Protein AF-A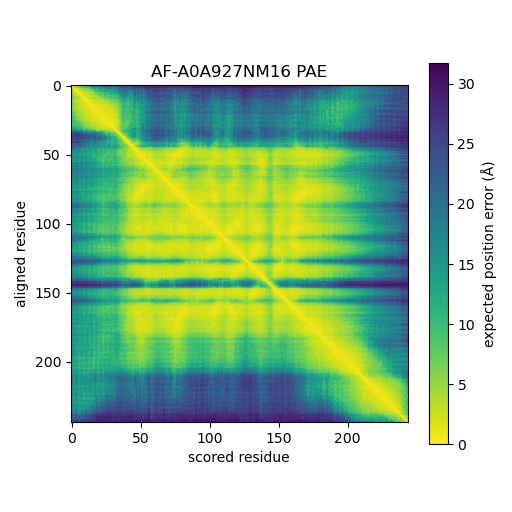0A927NM16-F1 (afdb_monomer)

Mean predicted aligned error: 11.43 Å

Nearest PDB structures (foldseek):
  1w4s-assembly1_A  TM=6.388E-01  e=3.262E-01  Gallus gallus
  7cce-assembly1_A  TM=5.954E-01  e=2.919E-01  Arabidopsis thaliana
  6hq9-assembly1_A  TM=7.547E-01  e=7.101E-01  Homo sapiens
  5z8n-assembly2_B  TM=6.053E-01  e=5.378E-01  Arabidopsis thaliana
  1cv8-assembly1_A-2  TM=4.082E-01  e=1.727E+00  Staphylococcus aureus

Secondary structure (DSSP, 8-state):
--HHHHHHHHHHHHHHHHHHHHHHHHHHHHHHHS---TT--EEETTEEEEE--SSTTS--TTS--TTSS-----TT-EEEEEEPPSSHHHHHHHHHT--TT-EEEEEEESSSEEEEEEEEEEEEE-TTSSEEEEEE-S-TTSSS--PPEEEETT-TT-SSEEEEEEEEEEHHHHHHHHHHHSHHHHHHHHHHHHHHHHHHHHHHHHHHHHHHHHHHHHHHHHHHHHHHHHHHHHHHHHHHHH--

Structure (mmCIF, N/CA/C/O backbone):
data_AF-A0A927NM16-F1
#
_entry.id   AF-A0A927NM16-F1
#
loop_
_atom_site.group_PDB
_atom_site.id
_atom_site.type_symbol
_atom_site.label_atom_id
_atom_site.label_alt_id
_atom_site.label_comp_id
_atom_site.label_asym_id
_atom_site.label_entity_id
_atom_site.label_seq_id
_atom_site.pdbx_PDB_ins_code
_atom_site.Cartn_x
_atom_site.Cartn_y
_atom_site.Cartn_z
_atom_site.occupancy
_atom_site.B_iso_or_equiv
_atom_site.auth_seq_id
_atom_site.auth_comp_id
_atom_site.auth_asym_id
_atom_site.auth_atom_id
_atom_site.pdbx_PDB_model_num
ATOM 1 N N . MET A 1 1 ? -34.011 -5.957 30.304 1.00 54.06 1 MET A N 1
ATOM 2 C CA . MET A 1 1 ? -33.007 -6.965 29.883 1.00 54.06 1 MET A CA 1
ATOM 3 C C . MET A 1 1 ? -32.968 -8.102 30.901 1.00 54.06 1 MET A C 1
ATOM 5 O O . MET A 1 1 ? -32.818 -7.823 32.086 1.00 54.06 1 MET A O 1
ATOM 9 N N . ASN A 1 2 ? -33.171 -9.349 30.466 1.00 71.50 2 ASN A N 1
ATOM 10 C CA . ASN A 1 2 ? -33.301 -10.533 31.331 1.00 71.50 2 ASN A CA 1
ATOM 11 C C . ASN A 1 2 ? -32.021 -10.757 32.184 1.00 71.50 2 ASN A C 1
ATOM 13 O O . ASN A 1 2 ? -30.920 -10.525 31.685 1.00 71.50 2 ASN A O 1
ATOM 17 N N . LYS A 1 3 ? -32.116 -11.197 33.454 1.00 69.06 3 LYS A N 1
ATOM 18 C CA . LYS A 1 3 ? -30.940 -11.372 34.353 1.00 69.06 3 LYS A CA 1
ATOM 19 C C . LYS A 1 3 ? -29.883 -12.308 33.752 1.00 69.06 3 LYS A C 1
ATOM 21 O O . LYS A 1 3 ? -28.688 -12.042 33.860 1.00 69.06 3 LYS A O 1
ATOM 26 N N . LYS A 1 4 ? -30.330 -13.365 33.064 1.00 69.00 4 LYS A N 1
ATOM 27 C CA . LYS A 1 4 ? -29.457 -14.295 32.327 1.00 69.00 4 LYS A CA 1
ATOM 28 C C . LYS A 1 4 ? -28.740 -13.608 31.156 1.00 69.00 4 LYS A C 1
ATOM 30 O O . LYS A 1 4 ? -27.554 -13.833 30.954 1.00 69.00 4 LYS A O 1
ATOM 35 N N . LEU A 1 5 ? -29.431 -12.703 30.460 1.00 71.94 5 LEU A N 1
ATOM 36 C CA . LEU A 1 5 ? -28.902 -11.946 29.323 1.00 71.94 5 LEU A CA 1
ATOM 37 C C . LEU A 1 5 ? -27.856 -10.903 29.762 1.00 71.94 5 LEU A C 1
ATOM 39 O O . LEU A 1 5 ? -26.829 -10.763 29.112 1.00 71.94 5 LEU A O 1
ATOM 43 N N . LYS A 1 6 ? -28.052 -10.242 30.915 1.00 70.81 6 LYS A N 1
ATOM 44 C CA . LYS A 1 6 ? -27.038 -9.359 31.533 1.00 70.81 6 LYS A CA 1
ATOM 45 C C . LYS A 1 6 ? -25.751 -10.101 31.909 1.00 70.81 6 LYS A C 1
ATOM 47 O O . LYS A 1 6 ? -24.664 -9.583 31.673 1.00 70.81 6 LYS A O 1
ATOM 52 N N . LYS A 1 7 ? -25.872 -11.304 32.481 1.00 72.44 7 LYS A N 1
ATOM 53 C CA . LYS A 1 7 ? -24.719 -12.119 32.894 1.00 72.44 7 LYS A CA 1
ATOM 54 C C . LYS A 1 7 ? -23.953 -12.673 31.688 1.00 72.44 7 LYS A C 1
ATOM 56 O O . LYS A 1 7 ? -22.731 -12.615 31.673 1.00 72.44 7 LYS A O 1
ATOM 61 N N . ALA A 1 8 ? -24.665 -13.142 30.661 1.00 73.56 8 ALA A N 1
ATOM 62 C CA . ALA A 1 8 ? -24.052 -13.564 29.402 1.00 73.56 8 ALA A CA 1
ATOM 63 C C . ALA A 1 8 ? -23.308 -12.402 28.721 1.00 73.56 8 ALA A C 1
ATOM 65 O O . ALA A 1 8 ? -22.154 -12.556 28.337 1.00 73.56 8 ALA A O 1
ATOM 66 N N . TYR A 1 9 ? -23.923 -11.217 28.664 1.00 77.69 9 TYR A N 1
ATOM 67 C CA . TYR A 1 9 ? -23.314 -10.017 28.088 1.00 77.69 9 TYR A CA 1
ATOM 68 C C . TYR A 1 9 ? -22.010 -9.602 28.786 1.00 77.69 9 TYR A C 1
ATOM 70 O O . TYR A 1 9 ? -21.033 -9.289 28.111 1.00 77.69 9 TYR A O 1
ATOM 78 N N . SER A 1 10 ? -21.949 -9.641 30.125 1.00 73.75 10 SER A N 1
ATOM 79 C CA . SER A 1 10 ? -20.717 -9.259 30.835 1.00 73.75 10 SER A CA 1
ATOM 80 C C . SER A 1 10 ? -19.580 -10.261 30.627 1.00 73.75 10 SER A C 1
ATOM 82 O O . SER A 1 10 ? -18.422 -9.859 30.575 1.00 73.75 10 SER A O 1
ATOM 84 N N . ILE A 1 11 ? -19.895 -11.555 30.504 1.00 82.62 11 ILE A N 1
ATOM 85 C CA . ILE A 1 11 ? -18.904 -12.595 30.196 1.00 82.62 11 ILE A CA 1
ATOM 86 C C . ILE A 1 11 ? -18.364 -12.383 28.782 1.00 82.62 11 ILE A C 1
ATOM 88 O O . ILE A 1 11 ? -17.151 -12.352 28.599 1.00 82.62 11 ILE A O 1
ATOM 92 N N . VAL A 1 12 ? -19.252 -12.172 27.806 1.00 81.56 12 VAL A N 1
ATOM 93 C CA . VAL A 1 12 ? -18.869 -11.921 26.410 1.00 81.56 12 VAL A CA 1
ATOM 94 C C . VAL A 1 12 ? -17.968 -10.693 26.305 1.00 81.56 12 VAL A C 1
ATOM 96 O O . VAL A 1 12 ? -16.916 -10.784 25.683 1.00 81.56 12 VAL A O 1
ATOM 99 N N . ILE A 1 13 ? -18.316 -9.581 26.963 1.00 80.62 13 ILE A N 1
ATOM 100 C CA . ILE A 1 13 ? -17.481 -8.370 26.978 1.00 80.62 13 ILE A CA 1
ATOM 101 C C . ILE A 1 13 ? -16.112 -8.614 27.603 1.00 80.62 13 ILE A C 1
ATOM 103 O O . ILE A 1 13 ? -15.119 -8.155 27.048 1.00 80.62 13 ILE A O 1
ATOM 107 N N . ASN A 1 14 ? -16.036 -9.323 28.731 1.00 80.75 14 ASN A N 1
ATOM 108 C CA . ASN A 1 14 ? -14.750 -9.588 29.371 1.00 80.75 14 ASN A CA 1
ATOM 109 C C . ASN A 1 14 ? -13.860 -10.469 28.489 1.00 80.75 14 ASN A C 1
ATOM 111 O O . ASN A 1 14 ? -12.683 -10.168 28.339 1.00 80.75 14 ASN A O 1
ATOM 115 N N . VAL A 1 15 ? -14.421 -11.505 27.857 1.00 86.38 15 VAL A N 1
ATOM 116 C CA . VAL A 1 15 ? -13.681 -12.352 26.909 1.00 86.38 15 VAL A CA 1
ATOM 117 C C . VAL A 1 15 ? -13.190 -11.530 25.714 1.00 86.38 15 VAL A C 1
ATOM 119 O O . VAL A 1 15 ? -12.025 -11.639 25.343 1.00 86.38 15 VAL A O 1
ATOM 122 N N . LEU A 1 16 ? -14.039 -10.663 25.154 1.00 79.44 16 LEU A N 1
ATOM 123 C CA . LEU A 1 16 ? -13.671 -9.748 24.068 1.00 79.44 16 LEU A CA 1
ATOM 124 C C . LEU A 1 16 ? -12.557 -8.778 24.480 1.00 79.44 16 LEU A C 1
ATOM 126 O O . LEU A 1 16 ? -11.617 -8.574 23.719 1.00 79.44 16 LEU A O 1
ATOM 130 N N . ALA A 1 17 ? -12.633 -8.215 25.687 1.00 79.19 17 ALA A N 1
ATOM 131 C CA . ALA A 1 17 ? -11.623 -7.306 26.217 1.00 79.19 17 ALA A CA 1
ATOM 132 C C . ALA A 1 17 ? -10.280 -8.014 26.458 1.00 79.19 17 ALA A C 1
ATOM 134 O O . ALA A 1 17 ? -9.233 -7.478 26.099 1.00 79.19 17 ALA A O 1
ATOM 135 N N . THR A 1 18 ? -10.295 -9.234 27.009 1.00 80.62 18 THR A N 1
ATOM 136 C CA . THR A 1 18 ? -9.085 -10.053 27.177 1.00 80.62 18 THR A CA 1
ATOM 137 C C . THR A 1 18 ? -8.476 -10.418 25.827 1.00 80.62 18 THR A C 1
ATOM 139 O O . THR A 1 18 ? -7.271 -10.268 25.647 1.00 80.62 18 THR A O 1
ATOM 142 N N . LEU A 1 19 ? -9.293 -10.839 24.858 1.00 84.50 19 LEU A N 1
ATOM 143 C CA . LEU A 1 19 ? -8.829 -11.156 23.508 1.00 84.50 19 LEU A CA 1
ATOM 144 C C . LEU A 1 19 ? -8.218 -9.927 22.823 1.00 84.50 19 LEU A C 1
ATOM 146 O O . LEU A 1 19 ? -7.148 -10.032 22.232 1.00 84.50 19 LEU A O 1
ATOM 150 N N . PHE A 1 20 ? -8.846 -8.756 22.955 1.00 82.69 20 PHE A N 1
ATOM 151 C CA . PHE A 1 20 ? -8.304 -7.492 22.457 1.00 82.69 20 PHE A CA 1
ATOM 152 C C . PHE A 1 20 ? -6.938 -7.182 23.079 1.00 82.69 20 PHE A C 1
ATOM 154 O O . PHE A 1 20 ? -6.000 -6.866 22.355 1.00 82.69 20 PHE A O 1
ATOM 161 N N . PHE A 1 21 ? -6.783 -7.350 24.395 1.00 80.62 21 PHE A N 1
ATOM 162 C CA . PHE A 1 21 ? -5.496 -7.158 25.070 1.00 80.62 21 PHE A CA 1
ATOM 163 C C . PHE A 1 21 ? -4.416 -8.122 24.568 1.00 80.62 21 PHE A C 1
ATOM 165 O O . PHE A 1 21 ? -3.289 -7.697 24.318 1.00 80.62 21 PHE A O 1
ATOM 172 N N . VAL A 1 22 ? -4.755 -9.400 24.377 1.00 85.25 22 VAL A N 1
ATOM 173 C CA . VAL A 1 22 ? -3.833 -10.400 23.814 1.00 85.25 22 VAL A CA 1
ATOM 174 C C . VAL A 1 22 ? -3.426 -10.023 22.389 1.00 85.25 22 VAL A C 1
ATOM 176 O O . VAL A 1 22 ? -2.242 -10.083 22.067 1.00 85.25 22 VAL A O 1
ATOM 179 N N . ILE A 1 23 ? -4.368 -9.570 21.556 1.00 81.25 23 ILE A N 1
ATOM 180 C CA . ILE A 1 23 ? -4.090 -9.091 20.194 1.00 81.25 23 ILE A CA 1
ATOM 181 C C . ILE A 1 23 ? -3.196 -7.848 20.223 1.00 81.25 23 ILE A C 1
ATOM 183 O O . ILE A 1 23 ? -2.256 -7.772 19.439 1.00 81.25 23 ILE A O 1
ATOM 187 N N . CYS A 1 24 ? -3.427 -6.901 21.135 1.00 77.06 24 CYS A N 1
ATOM 188 C CA . CYS A 1 24 ? -2.583 -5.716 21.292 1.00 77.06 24 CYS A CA 1
ATOM 189 C C . CYS A 1 24 ? -1.154 -6.078 21.711 1.00 77.06 24 CYS A C 1
ATOM 191 O O . CYS A 1 24 ? -0.203 -5.547 21.143 1.00 77.06 24 CYS A O 1
ATOM 193 N N . ILE A 1 25 ? -0.988 -7.001 22.665 1.00 79.38 25 ILE A N 1
ATOM 194 C CA . ILE A 1 25 ? 0.334 -7.493 23.080 1.00 79.38 25 ILE A CA 1
ATOM 195 C C . ILE A 1 25 ? 1.014 -8.216 21.918 1.00 79.38 25 ILE A C 1
ATOM 197 O O . ILE A 1 25 ? 2.178 -7.954 21.635 1.00 79.38 25 ILE A O 1
ATOM 201 N N . PHE A 1 26 ? 0.291 -9.082 21.209 1.00 78.62 26 PHE A N 1
ATOM 202 C CA . PHE A 1 26 ? 0.814 -9.772 20.034 1.00 78.62 26 PHE A CA 1
ATOM 203 C C . PHE A 1 26 ? 1.239 -8.782 18.943 1.00 78.62 26 PHE A C 1
ATOM 205 O O . PHE A 1 26 ? 2.350 -8.878 18.434 1.00 78.62 26 PHE A O 1
ATOM 212 N N . ALA A 1 27 ? 0.410 -7.782 18.637 1.00 70.81 27 ALA A N 1
ATOM 213 C CA . ALA A 1 27 ? 0.730 -6.731 17.679 1.00 70.81 27 ALA A CA 1
ATOM 214 C C . ALA A 1 27 ? 1.958 -5.916 18.110 1.00 70.81 27 ALA A C 1
ATOM 216 O O . ALA A 1 27 ? 2.799 -5.596 17.271 1.00 70.81 27 ALA A O 1
ATOM 217 N N . LEU A 1 28 ? 2.105 -5.620 19.407 1.00 72.88 28 LEU A N 1
ATOM 218 C CA . LEU A 1 28 ? 3.282 -4.947 19.959 1.00 72.88 28 LEU A CA 1
ATOM 219 C C . LEU A 1 28 ? 4.544 -5.801 19.781 1.00 72.88 28 LEU A C 1
ATOM 221 O O . LEU A 1 28 ? 5.550 -5.300 19.286 1.00 72.88 28 LEU A O 1
ATOM 225 N N . VAL A 1 29 ? 4.479 -7.090 20.133 1.00 74.25 29 VAL A N 1
ATOM 226 C CA . VAL A 1 29 ? 5.591 -8.038 19.964 1.00 74.25 29 VAL A CA 1
ATOM 227 C C . VAL A 1 29 ? 5.977 -8.123 18.494 1.00 74.25 29 VAL A C 1
ATOM 229 O O . VAL A 1 29 ? 7.134 -7.880 18.176 1.00 74.25 29 VAL A O 1
ATOM 232 N N . VAL A 1 30 ? 5.014 -8.348 17.595 1.00 67.94 30 VAL A N 1
ATOM 233 C CA . VAL A 1 30 ? 5.249 -8.374 16.145 1.00 67.94 30 VAL A CA 1
ATOM 234 C C . VAL A 1 30 ? 5.871 -7.065 15.666 1.00 67.94 30 VAL A C 1
ATOM 236 O O . VAL A 1 30 ? 6.815 -7.097 14.887 1.00 67.94 30 VAL A O 1
ATOM 239 N N . THR A 1 31 ? 5.405 -5.913 16.149 1.00 63.72 31 THR A N 1
ATOM 240 C CA . THR A 1 31 ? 5.960 -4.601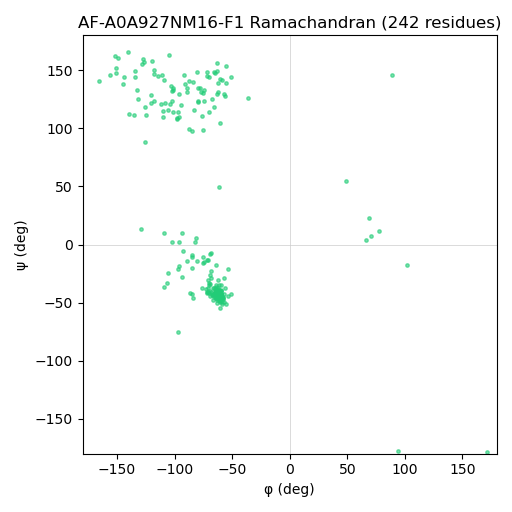 15.773 1.00 63.72 31 THR A CA 1
ATOM 241 C C . THR A 1 31 ? 7.412 -4.430 16.228 1.00 63.72 31 THR A C 1
ATOM 243 O O . THR A 1 31 ? 8.201 -3.827 15.505 1.00 63.72 31 THR A O 1
ATOM 246 N N . ILE A 1 32 ? 7.774 -4.953 17.404 1.00 65.31 32 ILE A N 1
ATOM 247 C CA . ILE A 1 32 ? 9.141 -4.899 17.947 1.00 65.31 32 ILE A CA 1
ATOM 248 C C . ILE A 1 32 ? 10.057 -5.910 17.243 1.00 65.31 32 ILE A C 1
ATOM 250 O O . ILE A 1 32 ? 11.223 -5.614 16.999 1.00 65.31 32 ILE A O 1
ATOM 254 N N . THR A 1 33 ? 9.547 -7.097 16.907 1.00 53.81 33 THR A N 1
ATOM 255 C CA . THR A 1 33 ? 10.331 -8.170 16.275 1.00 53.81 33 THR A CA 1
ATOM 256 C C . THR A 1 33 ? 10.422 -8.039 14.759 1.00 53.81 33 THR A C 1
ATOM 258 O O . THR A 1 33 ? 11.308 -8.635 14.147 1.00 53.81 33 THR A O 1
ATOM 261 N N . SER A 1 34 ? 9.517 -7.288 14.129 1.00 54.75 34 SER A N 1
ATOM 262 C CA . SER A 1 34 ? 9.558 -7.049 12.688 1.00 54.75 34 SER A CA 1
ATOM 263 C C . SER A 1 34 ? 10.736 -6.145 12.366 1.00 54.75 34 SER A C 1
ATOM 265 O O . SER A 1 34 ? 10.752 -4.966 12.727 1.00 54.75 34 SER A O 1
ATOM 267 N N . LYS A 1 35 ? 11.721 -6.689 11.647 1.00 50.22 35 LYS A N 1
ATOM 268 C CA . LYS A 1 35 ? 12.738 -5.879 10.981 1.00 50.22 35 LYS A CA 1
ATOM 269 C C . LYS A 1 35 ? 12.008 -4.977 9.988 1.00 50.22 35 LYS A C 1
ATOM 271 O O . LYS A 1 35 ? 11.516 -5.449 8.969 1.00 50.22 35 LYS A O 1
ATOM 276 N N . LYS A 1 36 ? 11.866 -3.696 10.325 1.00 48.97 36 LYS A N 1
ATOM 277 C CA . LYS A 1 36 ? 11.369 -2.695 9.382 1.00 48.97 36 LYS A CA 1
ATOM 278 C C . LYS A 1 36 ? 12.412 -2.577 8.275 1.00 48.97 36 LYS A C 1
ATOM 280 O O . LYS A 1 36 ? 13.549 -2.208 8.563 1.00 48.97 36 LYS A O 1
ATOM 285 N N . ASP A 1 37 ? 12.035 -2.880 7.036 1.00 54.81 37 ASP A N 1
ATOM 286 C CA . ASP A 1 37 ? 12.809 -2.414 5.885 1.00 54.81 37 ASP A CA 1
ATOM 287 C C . ASP A 1 37 ? 12.933 -0.886 5.965 1.00 54.81 37 ASP A C 1
ATOM 289 O O . ASP A 1 37 ? 12.065 -0.220 6.539 1.00 54.81 37 ASP A O 1
ATOM 293 N N . ALA A 1 38 ? 13.993 -0.320 5.384 1.00 53.03 38 ALA A N 1
ATOM 294 C CA . ALA A 1 38 ? 14.302 1.113 5.470 1.00 53.03 38 ALA A CA 1
ATOM 295 C C . ALA A 1 38 ? 13.134 2.040 5.049 1.00 53.03 38 ALA A C 1
ATOM 297 O O . ALA A 1 38 ? 13.081 3.185 5.491 1.00 53.03 38 ALA A O 1
ATOM 298 N N . ASP A 1 39 ? 12.169 1.532 4.270 1.00 57.97 39 ASP A N 1
ATOM 299 C CA . ASP A 1 39 ? 10.985 2.275 3.813 1.00 57.97 39 ASP A CA 1
ATOM 300 C C . ASP A 1 39 ? 9.684 1.958 4.577 1.00 57.97 39 ASP A C 1
ATOM 302 O O . ASP A 1 39 ? 8.621 2.454 4.206 1.00 57.97 39 ASP A O 1
ATOM 306 N N . GLY A 1 40 ? 9.713 1.096 5.600 1.00 59.88 40 GLY A N 1
ATOM 307 C CA . GLY A 1 40 ? 8.532 0.776 6.416 1.00 59.88 40 GLY A CA 1
ATOM 308 C C . GLY A 1 40 ? 7.433 -0.026 5.703 1.00 59.88 40 GLY A C 1
ATOM 309 O O . GLY A 1 40 ? 6.275 0.026 6.115 1.00 59.88 40 GLY A O 1
ATOM 310 N N . ALA A 1 41 ? 7.769 -0.755 4.639 1.00 63.81 41 ALA A N 1
ATOM 311 C CA . ALA A 1 41 ? 6.816 -1.564 3.888 1.00 63.81 41 ALA A CA 1
ATOM 312 C C . ALA A 1 41 ? 6.532 -2.919 4.566 1.00 63.81 41 ALA A C 1
ATOM 314 O O . ALA A 1 41 ? 7.395 -3.495 5.227 1.00 63.81 41 ALA A O 1
ATOM 315 N N . MET A 1 42 ? 5.307 -3.428 4.402 1.00 62.06 42 MET A N 1
ATOM 316 C CA . MET A 1 42 ? 4.876 -4.704 4.980 1.00 62.06 42 MET A CA 1
ATOM 317 C C . MET A 1 42 ? 5.014 -5.815 3.935 1.00 62.06 42 MET A C 1
ATOM 319 O O . MET A 1 42 ? 4.303 -5.794 2.930 1.00 62.06 42 MET A O 1
ATOM 323 N N . ASN A 1 43 ? 5.920 -6.765 4.179 1.00 69.94 43 ASN A N 1
ATOM 324 C CA . ASN A 1 43 ? 6.168 -7.907 3.296 1.00 69.94 43 ASN A CA 1
ATOM 325 C C . ASN A 1 43 ? 5.348 -9.103 3.778 1.00 69.94 43 ASN A C 1
ATOM 327 O O . ASN A 1 43 ? 5.508 -9.555 4.912 1.00 69.94 43 ASN A O 1
ATOM 331 N N . VAL A 1 44 ? 4.458 -9.611 2.930 1.00 71.38 44 VAL A N 1
ATOM 332 C CA . VAL A 1 44 ? 3.566 -10.730 3.247 1.00 71.38 44 VAL A CA 1
ATOM 333 C C . VAL A 1 44 ? 3.493 -11.635 2.021 1.00 71.38 44 VAL A C 1
ATOM 335 O O . VAL A 1 44 ? 2.964 -11.234 0.992 1.00 71.38 44 VAL A O 1
ATOM 338 N N . PHE A 1 45 ? 4.034 -12.854 2.121 1.00 73.19 45 PHE A N 1
ATOM 339 C CA . PHE A 1 45 ? 3.928 -13.905 1.092 1.00 73.19 45 PHE A CA 1
ATOM 340 C C . PHE A 1 45 ? 4.268 -13.442 -0.342 1.00 73.19 45 PHE A C 1
ATOM 342 O O . PHE A 1 45 ? 3.454 -13.570 -1.255 1.00 73.19 45 PHE A O 1
ATOM 349 N N . GLY A 1 46 ? 5.456 -12.860 -0.545 1.00 82.50 46 GLY A N 1
ATOM 350 C CA . GLY A 1 46 ? 5.895 -12.382 -1.867 1.00 82.50 46 GLY A CA 1
ATOM 351 C C . GLY A 1 46 ? 5.151 -11.141 -2.371 1.00 82.50 46 GLY A C 1
ATOM 352 O O . GLY A 1 46 ? 5.344 -10.731 -3.508 1.00 82.50 46 GLY A O 1
ATOM 353 N N . HIS A 1 47 ? 4.313 -10.531 -1.532 1.00 88.56 47 HIS A N 1
ATOM 354 C CA . HIS A 1 47 ? 3.624 -9.287 -1.831 1.00 88.56 47 HIS A CA 1
ATOM 355 C C . HIS A 1 47 ? 4.034 -8.200 -0.846 1.00 88.56 47 HIS A C 1
ATOM 357 O O . HIS A 1 47 ? 4.347 -8.461 0.319 1.00 88.56 47 HIS A O 1
ATOM 363 N N . GLN A 1 48 ? 3.997 -6.960 -1.314 1.00 89.75 48 GLN A N 1
ATOM 364 C CA . GLN A 1 48 ? 4.344 -5.789 -0.534 1.00 89.75 48 GLN A CA 1
ATOM 365 C C . GLN A 1 48 ? 3.278 -4.711 -0.694 1.00 89.75 48 GLN A C 1
ATOM 367 O O . GLN A 1 48 ? 2.841 -4.396 -1.801 1.00 89.75 48 GLN A O 1
ATOM 372 N N . LEU A 1 49 ? 2.853 -4.139 0.431 1.00 90.19 49 LEU A N 1
ATOM 373 C CA . LEU A 1 49 ? 1.909 -3.024 0.448 1.00 90.19 49 LEU A CA 1
ATOM 374 C C . LEU A 1 49 ? 2.660 -1.726 0.709 1.00 90.19 49 LEU A C 1
ATOM 376 O O . LEU A 1 49 ? 3.459 -1.642 1.645 1.00 90.19 49 LEU A O 1
ATOM 380 N N . ARG A 1 50 ? 2.378 -0.702 -0.098 1.00 90.56 50 ARG A N 1
ATOM 381 C CA . ARG A 1 50 ? 2.940 0.642 0.084 1.00 90.56 50 ARG A CA 1
ATOM 382 C C . ARG A 1 50 ? 1.882 1.722 -0.054 1.00 90.56 50 ARG A C 1
ATOM 384 O O . ARG A 1 50 ? 0.926 1.572 -0.811 1.00 90.56 50 ARG A O 1
ATOM 391 N N . ILE A 1 51 ? 2.085 2.819 0.671 1.00 91.94 51 ILE A N 1
ATOM 392 C CA . ILE A 1 51 ? 1.315 4.053 0.513 1.00 91.94 51 ILE A CA 1
ATOM 393 C C . ILE A 1 51 ? 2.094 4.996 -0.397 1.00 91.94 51 ILE A C 1
ATOM 395 O O . ILE A 1 51 ? 3.277 5.246 -0.176 1.00 91.94 51 ILE A O 1
ATOM 399 N N . VAL A 1 52 ? 1.420 5.521 -1.412 1.00 93.06 52 VAL A N 1
ATOM 400 C CA . VAL A 1 52 ? 1.999 6.461 -2.373 1.00 93.06 52 VAL A CA 1
ATOM 401 C C . VAL A 1 52 ? 2.107 7.850 -1.754 1.00 93.06 52 VAL A C 1
ATOM 403 O O . VAL A 1 52 ? 1.149 8.352 -1.166 1.00 93.06 52 VAL A O 1
ATOM 406 N N . VAL A 1 53 ? 3.278 8.472 -1.885 1.00 90.81 53 VAL A N 1
ATOM 407 C CA . VAL A 1 53 ? 3.591 9.769 -1.259 1.00 90.81 53 VAL A CA 1
ATOM 408 C C . VAL A 1 53 ? 3.610 10.914 -2.275 1.00 90.81 53 VAL A C 1
ATOM 410 O O . VAL A 1 53 ? 3.222 12.025 -1.923 1.00 90.81 53 VAL A O 1
ATOM 413 N N . SER A 1 54 ? 4.018 10.650 -3.518 1.00 91.75 54 SER A N 1
ATOM 414 C CA . SER A 1 54 ? 4.087 11.629 -4.611 1.00 91.75 54 SER A CA 1
ATOM 415 C C . SER A 1 54 ? 2.955 11.456 -5.625 1.00 91.75 54 SER A C 1
ATOM 417 O O . SER A 1 54 ? 2.298 10.419 -5.685 1.00 91.75 54 SER A O 1
ATOM 419 N N . ASP A 1 55 ? 2.732 12.489 -6.429 1.00 92.62 55 ASP A N 1
ATOM 420 C CA . ASP A 1 55 ? 1.703 12.578 -7.469 1.00 92.62 55 ASP A CA 1
ATOM 421 C C . ASP A 1 55 ? 2.208 12.149 -8.860 1.00 92.62 55 ASP A C 1
ATOM 423 O O . ASP A 1 55 ? 1.500 12.326 -9.849 1.00 92.62 55 ASP A O 1
ATOM 427 N N . SER A 1 56 ? 3.409 11.564 -8.970 1.00 92.38 56 SER A N 1
ATOM 428 C CA . SER A 1 56 ? 4.044 11.240 -10.262 1.00 92.38 56 SER A CA 1
ATOM 429 C C . SER A 1 56 ? 3.291 10.195 -11.095 1.00 92.38 56 SER A C 1
ATOM 431 O O . SER A 1 56 ? 3.507 10.099 -12.298 1.00 92.38 56 SER A O 1
ATOM 433 N N . MET A 1 57 ? 2.391 9.426 -10.478 1.00 94.00 57 MET A N 1
ATOM 434 C CA . MET A 1 57 ? 1.524 8.438 -11.138 1.00 94.00 57 MET A CA 1
ATOM 435 C C . MET A 1 57 ? 0.052 8.866 -11.186 1.00 94.00 57 MET A C 1
ATOM 437 O O . MET A 1 57 ? -0.830 8.058 -11.493 1.00 94.00 57 MET A O 1
ATOM 441 N N . GLU A 1 58 ? -0.250 10.114 -10.837 1.00 92.69 58 GLU A N 1
ATOM 442 C CA . GLU A 1 58 ? -1.592 10.659 -10.994 1.00 92.69 58 GLU A CA 1
ATOM 443 C C . GLU A 1 58 ? -1.903 10.898 -12.477 1.00 92.69 58 GLU A C 1
ATOM 445 O O . GLU A 1 58 ? -1.024 11.223 -13.274 1.00 92.69 58 GLU A O 1
ATOM 450 N N . LYS A 1 59 ? -3.160 10.696 -12.877 1.00 89.31 59 LYS A N 1
ATOM 451 C CA . LYS A 1 59 ? -3.563 10.943 -14.259 1.00 89.31 59 LYS A CA 1
ATOM 452 C C . LYS A 1 59 ? -3.377 12.426 -14.585 1.00 89.31 59 LYS A C 1
ATOM 454 O O . LYS A 1 59 ? -3.893 13.282 -13.872 1.00 89.31 59 LYS A O 1
ATOM 459 N N . CYS A 1 60 ? -2.725 12.707 -15.707 1.00 88.69 60 CYS A N 1
ATOM 460 C CA . CYS A 1 60 ? -2.653 14.039 -16.299 1.00 88.69 60 CYS A CA 1
ATOM 461 C C . CYS A 1 60 ? -3.087 13.981 -17.770 1.00 88.69 60 CYS A C 1
ATOM 463 O O . CYS A 1 60 ? -3.046 12.917 -18.387 1.00 88.69 60 CYS A O 1
ATOM 465 N N . ASP A 1 61 ? -3.479 15.117 -18.345 1.00 87.69 61 ASP A N 1
ATOM 466 C CA . ASP A 1 61 ? -3.971 15.177 -19.731 1.00 87.69 61 ASP A CA 1
ATOM 467 C C . ASP A 1 61 ? -2.869 14.952 -20.782 1.00 87.69 61 ASP A C 1
ATOM 469 O O . ASP A 1 61 ? -3.157 14.717 -21.951 1.00 87.69 61 ASP A O 1
ATOM 473 N N . GLN A 1 62 ? -1.599 15.013 -20.373 1.00 83.88 62 GLN A N 1
ATOM 474 C CA . GLN A 1 62 ? -0.439 14.854 -21.255 1.00 83.88 62 GLN A CA 1
ATOM 475 C C . GLN A 1 62 ? -0.041 13.388 -21.477 1.00 83.88 62 GLN A C 1
ATOM 477 O O . GLN A 1 62 ? 0.814 13.117 -22.319 1.00 83.88 62 GLN A O 1
ATOM 482 N N . THR A 1 63 ? -0.637 12.452 -20.735 1.00 85.88 63 THR A N 1
ATOM 483 C CA . THR A 1 63 ? -0.317 11.023 -20.816 1.00 85.88 63 THR A CA 1
ATOM 484 C C . THR A 1 63 ? -1.589 10.234 -21.069 1.00 85.88 63 THR A C 1
ATOM 486 O O . THR A 1 63 ? -2.496 10.218 -20.234 1.00 85.88 63 THR A O 1
ATOM 489 N N . ASP A 1 64 ? -1.645 9.541 -22.205 1.00 89.25 64 ASP A N 1
ATOM 490 C CA . ASP A 1 64 ? -2.742 8.621 -22.472 1.00 89.25 64 ASP A CA 1
ATOM 491 C C . ASP A 1 64 ? -2.519 7.296 -21.739 1.00 89.25 64 ASP A C 1
ATOM 493 O O . ASP A 1 64 ? -1.503 6.618 -21.886 1.00 89.25 64 ASP A O 1
ATOM 497 N N . VAL A 1 65 ? -3.498 6.953 -20.912 1.00 90.69 65 VAL A N 1
ATOM 498 C CA . VAL A 1 65 ? -3.531 5.755 -20.068 1.00 90.69 65 VAL A CA 1
ATOM 499 C C . VAL A 1 65 ? -4.843 4.993 -20.243 1.00 90.69 65 VAL A C 1
ATOM 501 O O . VAL A 1 65 ? -5.199 4.152 -19.415 1.00 90.69 65 VAL A O 1
ATOM 504 N N . SER A 1 66 ? -5.611 5.323 -21.283 1.00 90.44 66 SER A N 1
ATOM 505 C CA . SER A 1 66 ? -6.963 4.809 -21.501 1.00 90.44 66 SER A CA 1
ATOM 506 C C . SER A 1 66 ? -6.986 3.292 -21.671 1.00 90.44 66 SER A C 1
ATOM 508 O O . SER A 1 66 ? -7.902 2.646 -21.144 1.00 90.44 66 SER A O 1
ATOM 510 N N . ASP A 1 67 ? -5.938 2.756 -22.295 1.00 91.44 67 ASP A N 1
ATOM 511 C CA . ASP A 1 67 ? -5.768 1.339 -22.624 1.00 91.44 67 ASP A CA 1
ATOM 512 C C . ASP A 1 67 ? -5.174 0.512 -21.475 1.00 91.44 67 ASP A C 1
ATOM 514 O O . ASP A 1 67 ? -5.221 -0.716 -21.495 1.00 91.44 67 ASP A O 1
ATOM 518 N N . TYR A 1 68 ? -4.672 1.160 -20.419 1.00 91.62 68 TYR A N 1
ATOM 519 C CA . TYR A 1 68 ? -4.055 0.458 -19.297 1.00 91.62 68 TYR A CA 1
ATOM 520 C C . TYR A 1 68 ? -5.054 0.140 -18.180 1.00 91.62 68 TYR A C 1
ATOM 522 O O . TYR A 1 68 ? -5.950 0.919 -17.838 1.00 91.62 68 TYR A O 1
ATOM 530 N N . LYS A 1 69 ? -4.838 -1.003 -17.519 1.00 90.81 69 LYS A N 1
ATOM 531 C CA . LYS A 1 69 ? -5.617 -1.427 -16.342 1.00 90.81 69 LYS A CA 1
ATOM 532 C C . LYS A 1 69 ? -5.492 -0.431 -15.185 1.00 90.81 69 LYS A C 1
ATOM 534 O O . LYS A 1 69 ? -6.473 -0.111 -14.512 1.00 90.81 69 LYS A O 1
ATOM 539 N N . ILE A 1 70 ? -4.277 0.056 -14.939 1.00 94.06 70 ILE A N 1
ATOM 540 C CA . ILE A 1 70 ? -3.995 1.079 -13.932 1.00 94.06 70 ILE A CA 1
ATOM 541 C C . ILE A 1 70 ? -3.930 2.420 -14.653 1.00 94.06 70 ILE A C 1
ATOM 543 O O . ILE A 1 70 ? -2.970 2.674 -15.364 1.00 94.06 70 ILE A O 1
ATOM 547 N N . LYS A 1 71 ? -4.942 3.270 -14.460 1.00 94.06 71 LYS A N 1
ATOM 548 C CA . LYS A 1 71 ? -5.059 4.574 -15.146 1.00 94.06 71 LYS A CA 1
ATOM 549 C C . LYS A 1 71 ? -4.553 5.759 -14.331 1.00 94.06 71 LYS A C 1
ATOM 551 O O . LYS A 1 71 ? -4.341 6.836 -14.854 1.00 94.06 71 LYS A O 1
ATOM 556 N N . SER A 1 72 ? -4.489 5.597 -13.018 1.00 94.44 72 SER A N 1
ATOM 557 C CA . SER A 1 72 ? -4.076 6.650 -12.098 1.00 94.44 72 SER A CA 1
ATOM 558 C C . SER A 1 72 ? -3.784 6.027 -10.751 1.00 94.44 72 SER A C 1
ATOM 560 O O . SER A 1 72 ? -4.546 5.173 -10.275 1.00 94.44 72 SER A O 1
ATOM 562 N N . ILE A 1 73 ? -2.740 6.520 -10.102 1.00 95.62 73 ILE A N 1
ATOM 563 C CA . ILE A 1 73 ? -2.424 6.220 -8.714 1.00 95.62 73 ILE A CA 1
ATOM 564 C C . ILE A 1 73 ? -2.294 7.553 -7.964 1.00 95.62 73 ILE A C 1
ATOM 566 O O . ILE A 1 73 ? -1.205 8.113 -7.896 1.00 95.62 73 ILE A O 1
ATOM 570 N N . PRO A 1 74 ? -3.406 8.086 -7.422 1.00 94.88 74 PRO A N 1
ATOM 571 C CA . PRO A 1 74 ? -3.379 9.325 -6.650 1.00 94.88 74 PRO A CA 1
ATOM 572 C C . PRO A 1 74 ? -2.534 9.203 -5.379 1.00 94.88 74 PRO A C 1
ATOM 574 O O . PRO A 1 74 ? -2.419 8.114 -4.799 1.00 94.88 74 PRO A O 1
ATOM 577 N N . VAL A 1 75 ? -2.043 10.339 -4.887 1.00 93.94 75 VAL A N 1
ATOM 578 C CA . VAL A 1 75 ? -1.350 10.456 -3.594 1.00 93.94 75 VAL A CA 1
ATOM 579 C C . VAL A 1 75 ? -2.173 9.810 -2.470 1.00 93.94 75 VAL A C 1
ATOM 581 O O . VAL A 1 75 ? -3.400 9.885 -2.454 1.00 93.94 75 VAL A O 1
ATOM 584 N N . LYS A 1 76 ? -1.494 9.176 -1.507 1.00 93.94 76 LYS A N 1
ATOM 585 C CA . LYS A 1 76 ? -2.063 8.390 -0.392 1.00 93.94 76 LYS A CA 1
ATOM 586 C C . LYS A 1 76 ? -2.795 7.115 -0.809 1.00 93.94 76 LYS A C 1
ATOM 588 O O . LYS A 1 76 ? -3.313 6.424 0.064 1.00 93.94 76 LYS A O 1
ATOM 593 N N . SER A 1 77 ? -2.822 6.748 -2.090 1.00 95.31 77 SER A N 1
ATOM 594 C CA . SER A 1 77 ? -3.337 5.436 -2.491 1.00 95.31 77 SER A CA 1
ATOM 595 C C . SER A 1 77 ? -2.454 4.313 -1.953 1.00 95.31 77 SER A C 1
ATOM 597 O O . SER A 1 77 ? -1.237 4.460 -1.843 1.00 95.31 77 SER A O 1
ATOM 599 N N . MET A 1 78 ? -3.069 3.170 -1.650 1.00 93.94 78 MET A N 1
ATOM 600 C CA . MET A 1 78 ? -2.342 1.939 -1.366 1.00 93.94 78 MET A CA 1
ATOM 601 C C . MET A 1 78 ? -2.114 1.174 -2.665 1.00 93.94 78 MET A C 1
ATOM 603 O O . MET A 1 78 ? -3.065 0.951 -3.418 1.00 93.94 78 MET A O 1
ATOM 607 N N . VAL A 1 79 ? -0.878 0.747 -2.901 1.00 95.12 79 VAL A N 1
ATOM 608 C CA . VAL A 1 79 ? -0.501 -0.131 -4.013 1.00 95.12 79 VAL A CA 1
ATOM 609 C C . VAL A 1 79 ? -0.139 -1.518 -3.495 1.00 95.12 79 VAL A C 1
ATOM 611 O O . VAL A 1 79 ? 0.463 -1.659 -2.428 1.00 95.12 79 VAL A O 1
ATOM 614 N N . PHE A 1 80 ? -0.536 -2.527 -4.264 1.00 94.94 80 PHE A N 1
ATOM 615 C CA . PHE A 1 80 ? -0.255 -3.936 -4.028 1.00 94.94 80 PHE A CA 1
ATOM 616 C C . PHE A 1 80 ? 0.814 -4.357 -5.024 1.00 94.94 80 PHE A C 1
ATOM 618 O O . PHE A 1 80 ? 0.589 -4.293 -6.233 1.00 94.94 80 PHE A O 1
ATOM 625 N N . ILE A 1 81 ? 1.977 -4.727 -4.506 1.00 95.56 81 ILE A N 1
ATOM 626 C CA . ILE A 1 81 ? 3.165 -5.017 -5.297 1.00 95.56 81 ILE A CA 1
ATOM 627 C C . ILE A 1 81 ? 3.434 -6.510 -5.185 1.00 95.56 81 ILE A C 1
ATOM 629 O O . ILE A 1 81 ? 3.625 -7.012 -4.082 1.00 95.56 81 ILE A O 1
ATOM 633 N N . GLU A 1 82 ? 3.442 -7.210 -6.308 1.00 95.25 82 GLU A N 1
ATOM 634 C CA . GLU A 1 82 ? 3.961 -8.569 -6.410 1.00 95.25 82 GLU A CA 1
ATOM 635 C C . GLU A 1 82 ? 5.477 -8.485 -6.584 1.00 95.25 82 GLU A C 1
ATOM 637 O O . GLU A 1 82 ? 5.959 -7.889 -7.550 1.00 95.25 82 GLU A O 1
ATOM 642 N N . LEU A 1 83 ? 6.220 -9.003 -5.606 1.00 94.25 83 LEU A 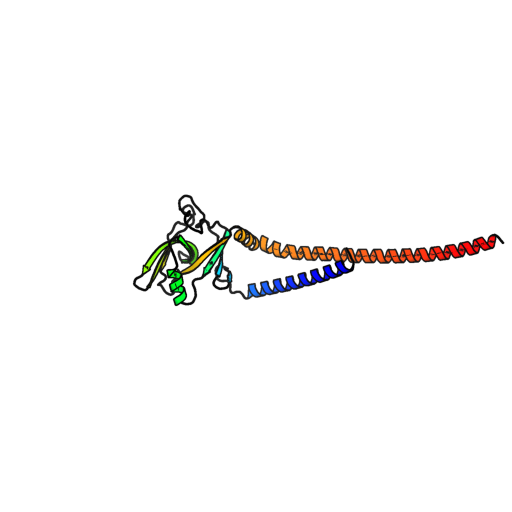N 1
ATOM 643 C CA . LEU A 1 83 ? 7.673 -8.902 -5.566 1.00 94.25 83 LEU A CA 1
ATOM 644 C C . LEU A 1 83 ? 8.320 -9.802 -6.614 1.00 94.25 83 LEU A C 1
ATOM 646 O O . LEU A 1 83 ? 7.822 -10.890 -6.903 1.00 94.25 83 LEU A O 1
ATOM 650 N N . VAL A 1 84 ? 9.47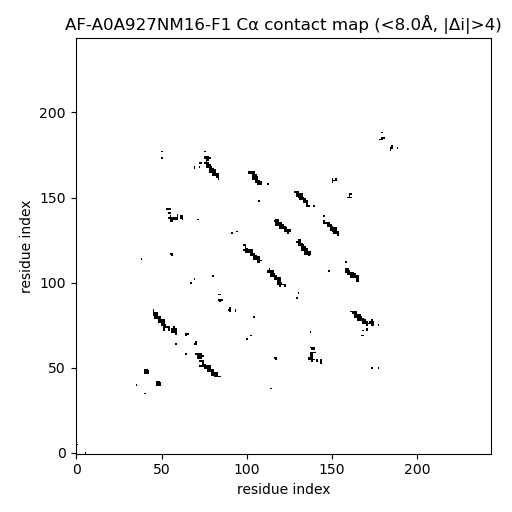5 -9.366 -7.122 1.00 93.94 84 VAL A N 1
ATOM 651 C CA . VAL A 1 84 ? 10.329 -10.222 -7.950 1.00 93.94 84 VAL A CA 1
ATOM 652 C C . VAL A 1 84 ? 10.668 -11.489 -7.146 1.00 93.94 84 VAL A C 1
ATOM 654 O O . VAL A 1 84 ? 11.124 -11.374 -6.003 1.00 93.94 84 VAL A O 1
ATOM 657 N N . PRO A 1 85 ? 10.442 -12.697 -7.693 1.00 92.25 85 PRO A N 1
ATOM 658 C CA . PRO A 1 85 ? 10.765 -13.938 -6.999 1.00 92.25 85 PRO A CA 1
ATOM 659 C C . PRO A 1 85 ? 12.253 -14.036 -6.638 1.00 92.25 85 PRO A C 1
ATOM 661 O O . PRO A 1 85 ? 13.111 -13.712 -7.449 1.00 92.25 85 PRO A O 1
ATOM 664 N N . GLU A 1 86 ? 12.575 -14.571 -5.458 1.00 88.00 86 GLU A N 1
ATOM 665 C CA . GLU A 1 86 ? 13.975 -14.762 -5.028 1.00 88.00 86 GLU A CA 1
ATOM 666 C C . GLU A 1 86 ? 14.717 -15.841 -5.839 1.00 88.00 86 GLU A C 1
ATOM 668 O O . GLU A 1 86 ? 15.942 -15.859 -5.897 1.00 88.00 86 GLU A O 1
ATOM 673 N N . ASN A 1 87 ? 13.982 -16.770 -6.455 1.00 90.25 87 ASN A N 1
ATOM 674 C CA . ASN A 1 87 ? 14.565 -17.819 -7.285 1.00 90.25 87 ASN A CA 1
ATOM 675 C C . ASN A 1 87 ? 14.899 -17.272 -8.678 1.00 90.25 87 ASN A C 1
ATOM 677 O O . ASN A 1 87 ? 13.993 -16.835 -9.384 1.00 90.25 87 ASN A O 1
ATOM 681 N N . GLU A 1 88 ? 16.160 -17.385 -9.096 1.00 87.44 88 GLU A N 1
ATOM 682 C CA . GLU A 1 88 ? 16.663 -16.828 -10.361 1.00 87.44 88 GLU A CA 1
ATOM 683 C C . GLU A 1 88 ? 15.852 -17.258 -11.594 1.00 87.44 88 GLU A C 1
ATOM 685 O O . GLU A 1 88 ? 15.481 -16.412 -12.402 1.00 87.44 88 GLU A O 1
ATOM 690 N N . ASN A 1 89 ? 15.489 -18.541 -11.715 1.00 89.25 89 ASN A N 1
ATOM 691 C CA . ASN A 1 89 ? 14.711 -19.031 -12.862 1.00 89.25 89 ASN A CA 1
ATOM 692 C C . ASN A 1 89 ? 13.305 -18.415 -12.896 1.00 89.25 89 ASN A C 1
ATOM 694 O O . ASN A 1 89 ? 12.805 -18.037 -13.954 1.00 89.25 89 ASN A O 1
ATOM 698 N N . LYS A 1 90 ? 12.666 -18.290 -11.725 1.00 91.88 90 LYS A N 1
ATOM 699 C CA . LYS A 1 90 ? 11.353 -17.638 -11.613 1.00 91.88 90 LYS A CA 1
ATOM 700 C C . LYS A 1 90 ? 11.451 -16.134 -11.840 1.00 91.88 90 LYS A C 1
ATOM 702 O O . LYS A 1 90 ? 10.532 -15.566 -12.412 1.00 91.88 90 LYS A O 1
ATOM 707 N N . ALA A 1 91 ? 12.541 -15.497 -11.416 1.00 91.12 91 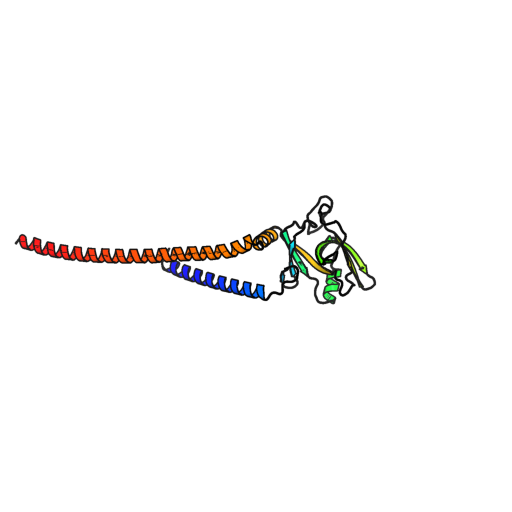ALA A N 1
ATOM 708 C CA . ALA A 1 91 ? 12.787 -14.084 -11.670 1.00 91.12 91 ALA A CA 1
ATOM 709 C C . ALA A 1 91 ? 12.950 -13.813 -13.171 1.00 91.12 91 ALA A C 1
ATOM 711 O O . ALA A 1 91 ? 12.352 -12.876 -13.684 1.00 91.12 91 ALA A O 1
ATOM 712 N N . GLN A 1 92 ? 13.696 -14.658 -13.891 1.00 90.00 92 GLN A N 1
ATOM 713 C CA . GLN A 1 92 ? 13.848 -14.543 -15.344 1.00 90.00 92 GLN A CA 1
ATOM 714 C C . GLN A 1 92 ? 12.506 -14.652 -16.075 1.00 90.00 92 GLN A C 1
ATOM 716 O O . GLN A 1 92 ? 12.211 -13.813 -16.920 1.00 90.00 92 GLN A O 1
ATOM 721 N N . GLN A 1 93 ? 11.679 -15.638 -15.711 1.00 91.94 93 GLN A N 1
ATOM 722 C CA . GLN A 1 93 ? 10.320 -15.769 -16.251 1.00 91.94 93 GLN A CA 1
ATOM 723 C C . GLN A 1 93 ? 9.460 -14.548 -15.911 1.00 91.94 93 GLN A C 1
ATOM 725 O O . GLN A 1 93 ? 8.816 -13.984 -16.784 1.00 91.94 93 GLN A O 1
ATOM 730 N N . TRP A 1 94 ? 9.525 -14.076 -14.667 1.00 95.00 94 TRP A N 1
ATOM 731 C CA . TRP A 1 94 ? 8.785 -12.899 -14.223 1.00 95.00 94 TRP A CA 1
ATOM 732 C C . TRP A 1 94 ? 9.146 -11.633 -15.016 1.00 95.00 94 TRP A C 1
ATOM 734 O O . TRP A 1 94 ? 8.258 -10.853 -15.344 1.00 95.00 94 TRP A O 1
ATOM 744 N N . TYR A 1 95 ? 10.429 -11.431 -15.348 1.00 94.81 95 TYR A N 1
ATOM 745 C CA . TYR A 1 95 ? 10.860 -10.321 -16.206 1.00 94.81 95 TYR A CA 1
ATOM 746 C C . TYR A 1 95 ? 10.420 -10.494 -17.664 1.00 94.81 95 TYR A C 1
ATOM 748 O O . TYR A 1 95 ? 10.135 -9.494 -18.315 1.00 94.81 95 TYR A O 1
ATOM 756 N N . ALA A 1 96 ? 10.355 -11.732 -18.165 1.00 93.38 96 ALA A N 1
ATOM 757 C CA . ALA A 1 96 ? 9.865 -12.030 -19.511 1.00 93.38 96 ALA A CA 1
ATOM 758 C C . ALA A 1 96 ? 8.356 -11.759 -19.665 1.00 93.38 96 ALA A C 1
ATOM 760 O O . ALA A 1 96 ? 7.911 -11.393 -20.747 1.00 93.38 96 ALA A O 1
ATOM 761 N N . ASP A 1 97 ? 7.590 -11.883 -18.578 1.00 95.38 97 ASP A N 1
ATOM 762 C CA . ASP A 1 97 ? 6.149 -11.597 -18.531 1.00 95.38 97 ASP A CA 1
ATOM 763 C C . ASP A 1 97 ? 5.827 -10.092 -18.370 1.00 95.38 97 ASP A C 1
ATOM 765 O O . ASP A 1 97 ? 4.671 -9.718 -18.136 1.00 95.38 97 ASP A O 1
ATOM 769 N N . LEU A 1 98 ? 6.834 -9.212 -18.405 1.00 96.56 98 LEU A N 1
ATOM 770 C CA . LEU A 1 98 ? 6.627 -7.765 -18.344 1.00 96.56 98 LEU A CA 1
ATOM 771 C C . LEU A 1 98 ? 6.319 -7.188 -19.720 1.00 96.56 98 LEU A C 1
ATOM 773 O O . LEU A 1 98 ? 6.974 -7.502 -20.710 1.00 96.56 98 LEU A O 1
ATOM 777 N N . GLU A 1 99 ? 5.388 -6.241 -19.748 1.00 96.06 99 GLU A N 1
ATOM 778 C CA . GLU A 1 99 ? 4.982 -5.561 -20.975 1.00 96.06 99 GLU A CA 1
ATOM 779 C C . GLU A 1 99 ? 5.040 -4.037 -20.821 1.00 96.06 99 GLU A C 1
ATOM 781 O O . GLU A 1 99 ? 4.934 -3.479 -19.722 1.00 96.06 99 GLU A O 1
ATOM 786 N N . VAL A 1 100 ? 5.189 -3.331 -21.945 1.00 96.25 100 VAL A N 1
ATOM 787 C CA . VAL A 1 100 ? 5.040 -1.870 -21.967 1.00 96.25 100 VAL A CA 1
ATOM 788 C C . VAL A 1 100 ? 3.649 -1.509 -21.448 1.00 96.25 100 VAL A C 1
ATOM 790 O O . VAL A 1 100 ? 2.642 -2.052 -21.894 1.00 96.25 100 VAL A O 1
ATOM 793 N N . GLY A 1 101 ? 3.595 -0.584 -20.491 1.00 95.56 101 GLY A N 1
ATOM 794 C CA . GLY A 1 101 ? 2.363 -0.238 -19.790 1.00 95.56 101 GLY A CA 1
ATOM 795 C C . GLY A 1 101 ? 2.231 -0.838 -18.393 1.00 95.56 101 GLY A C 1
ATOM 796 O O . GLY A 1 101 ? 1.451 -0.300 -17.599 1.00 95.56 101 GLY A O 1
ATOM 797 N N . ASP A 1 102 ? 3.007 -1.868 -18.042 1.00 97.56 102 ASP A N 1
ATOM 798 C CA . ASP A 1 102 ? 3.080 -2.350 -16.662 1.00 97.56 102 ASP A CA 1
ATOM 799 C C . ASP A 1 102 ? 3.649 -1.269 -15.734 1.00 97.56 102 ASP A C 1
ATOM 801 O O . ASP A 1 102 ? 4.455 -0.426 -16.129 1.00 97.56 102 ASP A O 1
ATOM 805 N N . VAL A 1 103 ? 3.219 -1.271 -14.472 1.00 97.62 103 VAL A N 1
ATOM 806 C CA . VAL A 1 103 ? 3.698 -0.326 -13.455 1.00 97.62 103 VAL A CA 1
ATOM 807 C C . VAL A 1 103 ? 4.585 -1.076 -12.478 1.00 97.62 103 VAL A C 1
ATOM 809 O O . VAL A 1 103 ? 4.131 -2.024 -11.838 1.00 97.62 103 VAL A O 1
ATOM 812 N N . LEU A 1 104 ? 5.833 -0.642 -12.330 1.00 97.69 104 LEU A N 1
ATOM 813 C CA . LEU A 1 104 ? 6.795 -1.266 -11.426 1.00 97.69 104 LEU A CA 1
ATOM 814 C C . LEU A 1 104 ? 7.109 -0.355 -10.251 1.00 97.69 104 LEU A C 1
ATOM 816 O O . LEU A 1 104 ? 7.202 0.862 -10.402 1.00 97.69 104 LEU A O 1
ATOM 820 N N . THR A 1 105 ? 7.352 -0.968 -9.096 1.00 96.44 105 THR A N 1
ATOM 821 C CA . THR A 1 105 ? 8.023 -0.330 -7.966 1.00 96.44 105 THR A CA 1
ATOM 822 C C . THR A 1 105 ? 9.476 -0.796 -7.932 1.00 96.44 105 THR A C 1
ATOM 824 O O . THR A 1 105 ? 9.754 -1.989 -8.041 1.00 96.44 105 THR A O 1
ATOM 827 N N . PHE A 1 106 ? 10.417 0.130 -7.780 1.00 95.50 106 PHE A N 1
ATOM 828 C CA . PHE A 1 106 ? 11.851 -0.140 -7.871 1.00 95.50 106 PHE A CA 1
ATOM 829 C C . PHE A 1 106 ? 12.663 0.787 -6.970 1.00 95.50 106 PHE A C 1
ATOM 831 O O . PHE A 1 106 ? 12.194 1.847 -6.551 1.00 95.50 106 PHE A O 1
ATOM 838 N N . LYS A 1 107 ? 13.893 0.375 -6.670 1.00 94.06 107 LYS A N 1
ATOM 839 C CA . LYS A 1 107 ? 14.902 1.214 -6.027 1.00 94.06 107 LYS A CA 1
ATOM 840 C C . LYS A 1 107 ? 15.694 1.961 -7.087 1.00 94.06 107 LYS A C 1
ATOM 842 O O . LYS A 1 107 ? 16.106 1.359 -8.075 1.00 94.06 107 LYS A O 1
ATOM 847 N N . TYR A 1 108 ? 15.913 3.254 -6.873 1.00 93.75 108 TYR A N 1
ATOM 848 C CA . TYR A 1 108 ? 16.705 4.086 -7.773 1.00 93.75 108 TYR A CA 1
ATOM 849 C C . TYR A 1 108 ? 17.501 5.135 -7.005 1.00 93.75 108 TYR A C 1
ATOM 851 O O . TYR A 1 108 ? 16.985 5.762 -6.083 1.00 93.75 108 TYR A O 1
ATOM 859 N N . THR A 1 109 ? 18.754 5.342 -7.388 1.00 91.62 109 THR A N 1
ATOM 860 C CA . THR A 1 109 ? 19.671 6.271 -6.726 1.00 91.62 109 THR A CA 1
ATOM 861 C C . THR A 1 109 ? 19.940 7.472 -7.622 1.00 91.62 109 THR A C 1
ATOM 863 O O . THR A 1 109 ? 20.564 7.329 -8.670 1.00 91.62 109 THR A O 1
ATOM 866 N N . TYR A 1 110 ? 19.504 8.657 -7.184 1.00 85.06 110 TYR A N 1
ATOM 867 C CA . TYR A 1 110 ? 19.957 9.936 -7.752 1.00 85.06 110 TYR A CA 1
ATOM 868 C C . TYR A 1 110 ? 21.086 10.520 -6.898 1.00 85.06 110 TYR A C 1
ATOM 870 O O . TYR A 1 110 ? 22.256 10.445 -7.252 1.00 85.06 110 TYR A O 1
ATOM 878 N N . VAL A 1 111 ? 20.717 11.062 -5.734 1.00 86.06 111 VAL A N 1
ATOM 879 C CA . VAL A 1 111 ? 21.633 11.510 -4.666 1.00 86.06 111 VAL A CA 1
ATOM 880 C C . VAL A 1 111 ? 21.535 10.571 -3.463 1.00 86.06 111 VAL A C 1
ATOM 882 O O . VAL A 1 111 ? 22.527 10.253 -2.817 1.00 86.06 111 VAL A O 1
ATOM 885 N N . LYS A 1 112 ? 20.319 10.095 -3.189 1.00 88.19 112 LYS A N 1
ATOM 886 C CA . LYS A 1 112 ? 20.001 9.045 -2.222 1.00 88.19 112 LYS A CA 1
ATOM 887 C C . LYS A 1 112 ? 19.191 7.964 -2.931 1.00 88.19 112 LYS A C 1
ATOM 889 O O . LYS A 1 112 ? 18.569 8.242 -3.958 1.00 88.19 112 LYS A O 1
ATOM 894 N N . GLN A 1 113 ? 19.211 6.753 -2.388 1.00 89.50 113 GLN A N 1
ATOM 895 C CA . GLN A 1 113 ? 18.378 5.671 -2.895 1.00 89.50 113 GLN A CA 1
ATOM 896 C C . GLN A 1 113 ? 16.926 5.912 -2.470 1.00 89.50 113 GLN A C 1
ATOM 898 O O . GLN A 1 113 ? 16.627 6.040 -1.283 1.00 89.50 113 GLN A O 1
ATOM 903 N N . GLU A 1 114 ? 16.030 5.970 -3.444 1.00 90.50 114 GLU A N 1
ATOM 904 C CA . GLU A 1 114 ? 14.598 6.173 -3.259 1.00 90.50 114 GLU A CA 1
ATOM 905 C C . GLU A 1 114 ? 13.818 4.980 -3.809 1.00 90.50 114 GLU A C 1
ATOM 907 O O . GLU A 1 114 ? 14.310 4.222 -4.647 1.00 90.50 114 GLU A O 1
ATOM 912 N N . THR A 1 115 ? 12.593 4.810 -3.318 1.00 93.38 115 THR A N 1
ATOM 913 C CA . THR A 1 115 ? 11.646 3.825 -3.846 1.00 93.38 115 THR A CA 1
ATOM 914 C C . THR A 1 115 ? 10.644 4.538 -4.728 1.00 93.38 115 THR A C 1
ATOM 916 O O . THR A 1 115 ? 9.852 5.347 -4.247 1.00 93.38 115 THR A O 1
ATOM 919 N N . ILE A 1 116 ? 10.684 4.227 -6.016 1.00 94.12 116 ILE A N 1
ATOM 920 C CA . ILE A 1 116 ? 9.918 4.899 -7.062 1.00 94.12 116 ILE A CA 1
ATOM 921 C C . ILE A 1 116 ? 8.924 3.902 -7.645 1.00 94.12 116 ILE A C 1
ATOM 923 O O . ILE A 1 116 ? 9.198 2.707 -7.707 1.00 94.12 116 ILE A O 1
ATOM 927 N N . THR A 1 117 ? 7.741 4.378 -8.030 1.00 95.69 117 THR A N 1
ATOM 928 C CA . THR A 1 117 ? 6.738 3.569 -8.730 1.00 95.69 117 THR A CA 1
ATOM 929 C C . THR A 1 117 ? 6.364 4.266 -10.018 1.00 95.69 117 THR A C 1
ATOM 931 O O . THR A 1 117 ? 5.739 5.313 -9.930 1.00 95.69 117 THR A O 1
ATOM 934 N N . HIS A 1 118 ? 6.734 3.707 -11.170 1.00 95.69 118 HIS A N 1
ATOM 935 C CA . HIS A 1 118 ? 6.515 4.304 -12.491 1.00 95.69 118 HIS A CA 1
ATOM 936 C C . HIS A 1 118 ? 6.111 3.256 -13.530 1.00 95.69 118 HIS A C 1
ATOM 938 O O . HIS A 1 118 ? 6.229 2.051 -13.295 1.00 95.69 118 HIS A O 1
ATOM 944 N N . ARG A 1 119 ? 5.606 3.722 -14.674 1.00 96.25 119 ARG A N 1
ATOM 945 C CA . ARG A 1 119 ? 5.165 2.868 -15.775 1.00 96.25 119 ARG A CA 1
ATOM 946 C C . ARG A 1 119 ? 6.314 2.550 -16.716 1.00 96.25 119 ARG A C 1
ATOM 948 O O . ARG A 1 119 ? 7.115 3.425 -17.032 1.00 96.25 119 ARG A O 1
ATOM 955 N N . ILE A 1 120 ? 6.366 1.313 -17.193 1.00 97.00 120 ILE A N 1
ATOM 956 C CA . ILE A 1 120 ? 7.272 0.896 -18.254 1.00 97.00 120 ILE A CA 1
ATOM 957 C C . ILE A 1 120 ? 6.866 1.585 -19.557 1.00 97.00 120 ILE A C 1
ATOM 959 O O . ILE A 1 120 ? 5.731 1.458 -20.015 1.00 97.00 120 ILE A O 1
ATOM 963 N N . THR A 1 121 ? 7.819 2.283 -20.163 1.00 95.38 121 THR A N 1
ATOM 964 C CA . THR A 1 121 ? 7.677 2.937 -21.474 1.00 95.38 121 THR A CA 1
ATOM 965 C C . THR A 1 121 ? 8.417 2.191 -22.577 1.00 95.38 121 THR A C 1
ATOM 967 O O . THR A 1 121 ? 8.050 2.316 -23.741 1.00 95.38 121 THR A O 1
ATOM 970 N N . ASN A 1 122 ? 9.447 1.419 -22.221 1.00 96.69 122 ASN A N 1
ATOM 971 C CA . ASN A 1 122 ? 10.226 0.611 -23.151 1.00 96.69 122 ASN A CA 1
ATOM 972 C C . ASN A 1 122 ? 10.892 -0.563 -22.416 1.00 96.69 122 ASN A C 1
ATOM 974 O O . ASN A 1 122 ? 11.306 -0.407 -21.261 1.00 96.69 122 ASN A O 1
ATOM 978 N N . ILE A 1 123 ? 11.013 -1.702 -23.096 1.00 96.56 123 ILE A N 1
ATOM 979 C CA . ILE A 1 123 ? 11.735 -2.894 -22.638 1.00 96.56 123 ILE A CA 1
ATOM 980 C C . ILE A 1 123 ? 12.632 -3.347 -23.786 1.00 96.56 123 ILE A C 1
ATOM 982 O O . ILE A 1 123 ? 12.145 -3.599 -24.885 1.00 96.56 123 ILE A O 1
ATOM 986 N N . GLU A 1 124 ? 13.926 -3.476 -23.520 1.00 95.75 124 GLU A N 1
ATOM 987 C CA . GLU A 1 124 ? 14.898 -3.997 -24.481 1.00 95.75 124 GLU A CA 1
ATOM 988 C C . GLU A 1 124 ? 15.566 -5.239 -23.892 1.00 95.75 124 GLU A C 1
ATOM 990 O O . GLU A 1 124 ? 16.160 -5.181 -22.816 1.00 95.75 124 GLU A O 1
ATOM 995 N N . GLU A 1 125 ? 15.464 -6.375 -24.577 1.00 93.56 125 GLU A N 1
ATOM 996 C CA . GLU A 1 125 ? 16.175 -7.595 -24.195 1.00 93.56 125 GLU A CA 1
ATOM 997 C C . GLU A 1 125 ? 17.645 -7.501 -24.625 1.00 93.56 125 GLU A C 1
ATOM 999 O O . GLU A 1 125 ? 17.958 -7.089 -25.744 1.00 93.56 125 GLU A O 1
ATOM 1004 N N . LYS A 1 126 ? 18.568 -7.869 -23.733 1.00 90.00 126 LYS A N 1
ATOM 1005 C CA . LYS A 1 126 ? 20.006 -7.858 -24.022 1.00 90.00 126 LYS A CA 1
ATOM 1006 C C . LYS A 1 126 ? 20.444 -9.210 -24.572 1.00 90.00 126 LYS A C 1
ATOM 1008 O O . LYS A 1 126 ? 20.141 -10.245 -23.989 1.00 90.00 126 LYS A O 1
ATOM 1013 N N . GLU A 1 127 ? 21.300 -9.194 -25.593 1.00 83.38 127 GLU A N 1
ATOM 1014 C CA . GLU A 1 127 ? 21.918 -10.409 -26.156 1.00 83.38 127 GLU A CA 1
ATOM 1015 C C . GLU A 1 127 ? 22.698 -11.230 -25.111 1.00 83.38 127 GLU A C 1
ATOM 1017 O O . GLU A 1 127 ? 22.809 -12.448 -25.211 1.00 83.38 127 GLU A O 1
ATOM 1022 N N . THR A 1 128 ? 23.228 -10.566 -24.079 1.00 77.00 128 THR A N 1
ATOM 1023 C CA . THR A 1 128 ? 23.973 -11.185 -22.972 1.00 77.00 128 THR A CA 1
ATOM 1024 C C . THR A 1 128 ? 23.076 -11.776 -21.877 1.00 77.00 128 THR A C 1
ATOM 1026 O O . THR A 1 128 ? 23.592 -12.251 -20.867 1.00 77.00 128 THR A O 1
ATOM 1029 N N . GLY A 1 129 ? 21.753 -11.711 -22.046 1.00 84.12 129 GLY A N 1
ATOM 1030 C CA . GLY A 1 129 ? 20.753 -12.025 -21.030 1.00 84.12 129 GLY A CA 1
ATOM 1031 C C . GLY A 1 129 ? 20.383 -10.816 -20.162 1.00 84.12 129 GLY A C 1
ATOM 1032 O O . GLY A 1 129 ? 21.222 -9.962 -19.857 1.00 84.12 129 GLY A O 1
ATOM 1033 N N . GLY A 1 130 ? 19.113 -10.760 -19.754 1.00 88.69 130 GLY A N 1
ATOM 1034 C CA . GLY A 1 130 ? 18.529 -9.658 -18.981 1.00 88.69 130 GLY A CA 1
ATOM 1035 C C . GLY A 1 130 ? 17.849 -8.597 -19.850 1.00 88.69 130 GLY A C 1
ATOM 1036 O O . GLY A 1 130 ? 17.777 -8.718 -21.070 1.00 88.69 130 GLY A O 1
ATOM 1037 N N . TYR A 1 131 ? 17.346 -7.546 -19.204 1.00 94.12 131 TYR A N 1
ATOM 1038 C CA . TYR A 1 131 ? 16.512 -6.515 -19.819 1.00 94.12 131 TYR A CA 1
ATOM 1039 C C . TYR A 1 131 ? 16.963 -5.115 -19.405 1.00 94.12 131 TYR A C 1
ATOM 1041 O O . TYR A 1 131 ? 17.325 -4.881 -18.250 1.00 94.12 131 TYR A O 1
ATOM 1049 N N . ILE A 1 132 ? 16.873 -4.169 -20.335 1.00 95.75 132 ILE A N 1
ATOM 1050 C CA . ILE A 1 132 ? 16.931 -2.734 -20.073 1.00 95.75 132 ILE A CA 1
ATOM 1051 C C . ILE A 1 132 ? 15.491 -2.226 -20.032 1.00 95.75 132 ILE A C 1
ATOM 1053 O O . ILE A 1 132 ? 14.800 -2.163 -21.047 1.00 95.75 132 ILE A O 1
ATOM 1057 N N . ILE A 1 133 ? 15.030 -1.869 -18.837 1.00 97.06 133 ILE A N 1
ATOM 1058 C CA . ILE A 1 133 ? 13.664 -1.403 -18.598 1.00 97.06 133 ILE A CA 1
ATOM 1059 C C . ILE A 1 133 ? 13.700 0.109 -18.412 1.00 97.06 133 ILE A C 1
ATOM 1061 O O . ILE A 1 133 ? 14.356 0.608 -17.495 1.00 97.06 133 ILE A O 1
ATOM 1065 N N . THR A 1 134 ? 12.977 0.838 -19.260 1.00 97.12 134 THR A N 1
ATOM 1066 C CA . THR A 1 134 ? 12.825 2.293 -19.144 1.00 97.12 134 THR A CA 1
ATOM 1067 C C . THR A 1 134 ? 11.469 2.632 -18.542 1.00 97.12 134 THR A C 1
ATOM 1069 O O . THR A 1 134 ? 10.424 2.265 -19.082 1.00 97.12 134 THR A O 1
ATOM 1072 N N . LEU A 1 135 ? 11.482 3.366 -17.435 1.00 96.12 135 LEU A N 1
ATOM 1073 C CA . LEU A 1 135 ? 10.319 3.732 -16.640 1.00 96.12 135 LEU A CA 1
ATOM 1074 C C . LEU A 1 135 ? 10.126 5.245 -16.594 1.00 96.12 135 LEU A C 1
ATOM 1076 O O . LEU A 1 135 ? 11.091 6.008 -16.592 1.00 96.12 135 LEU A O 1
ATOM 1080 N N . GLU A 1 136 ? 8.871 5.674 -16.529 1.00 94.12 136 GLU A N 1
ATOM 1081 C CA . GLU A 1 136 ? 8.520 7.085 -16.415 1.00 94.12 136 GLU A CA 1
ATOM 1082 C C . GLU A 1 136 ? 7.196 7.276 -15.660 1.00 94.12 136 GLU A C 1
ATOM 1084 O O . GLU A 1 136 ? 6.301 6.429 -15.717 1.00 94.12 136 GLU A O 1
ATOM 1089 N N . GLY A 1 137 ? 7.073 8.385 -14.928 1.00 93.19 137 GLY A N 1
ATOM 1090 C CA . GLY A 1 137 ? 5.823 8.760 -14.267 1.00 93.19 137 GLY A CA 1
ATOM 1091 C C . GLY A 1 137 ? 4.750 9.183 -15.271 1.00 93.19 137 GLY A C 1
ATOM 1092 O O . GLY A 1 137 ? 5.052 9.824 -16.285 1.00 93.19 137 GLY A O 1
ATOM 1093 N N . ASP A 1 138 ? 3.494 8.846 -14.979 1.00 92.12 138 ASP A N 1
ATOM 1094 C CA . ASP A 1 138 ? 2.343 9.232 -15.803 1.00 92.12 138 ASP A CA 1
ATOM 1095 C C . ASP A 1 138 ? 2.029 10.732 -15.697 1.00 92.12 138 ASP A C 1
ATOM 1097 O O . ASP A 1 138 ? 1.545 11.330 -16.656 1.00 92.12 138 ASP A O 1
ATOM 1101 N N . ASN A 1 139 ? 2.307 11.363 -14.556 1.00 90.94 139 ASN A N 1
ATOM 1102 C CA . ASN A 1 139 ? 2.040 12.779 -14.342 1.00 90.94 139 ASN A CA 1
ATOM 1103 C C . ASN A 1 139 ? 3.216 13.639 -14.818 1.00 90.94 139 ASN A C 1
ATOM 1105 O O . ASN A 1 139 ? 4.199 13.825 -14.099 1.00 90.94 139 ASN A O 1
ATOM 1109 N N . LYS A 1 140 ? 3.096 14.211 -16.020 1.00 86.44 140 LYS A N 1
ATOM 1110 C CA . LYS A 1 140 ? 4.127 15.089 -16.602 1.00 86.44 140 LYS A CA 1
ATOM 1111 C C . LYS A 1 140 ? 4.163 16.487 -15.981 1.00 86.44 140 LYS A C 1
ATOM 1113 O O . LYS A 1 140 ? 5.157 17.186 -16.150 1.00 86.44 140 LYS A O 1
ATOM 1118 N N . ALA A 1 141 ? 3.113 16.871 -15.256 1.00 79.75 141 ALA A N 1
ATOM 1119 C CA . ALA A 1 141 ? 3.004 18.156 -14.575 1.00 79.75 141 ALA A CA 1
ATOM 1120 C C . ALA A 1 141 ? 3.495 18.113 -13.116 1.00 79.75 141 ALA A C 1
ATOM 1122 O O . ALA A 1 141 ? 3.557 19.156 -12.463 1.00 79.75 141 ALA A O 1
ATOM 1123 N N . SER A 1 142 ? 3.840 16.930 -12.594 1.00 73.81 142 SER A N 1
ATOM 1124 C CA . SER A 1 142 ? 4.400 16.790 -11.248 1.00 73.81 142 SER A CA 1
ATOM 1125 C C . SER A 1 142 ? 5.742 17.523 -11.140 1.00 73.81 142 SER A C 1
ATOM 1127 O O . SER A 1 142 ? 6.591 17.444 -12.027 1.00 73.81 142 SER A O 1
ATOM 1129 N N . GLY A 1 143 ? 5.965 18.201 -10.009 1.00 61.41 143 GLY A N 1
ATOM 1130 C CA . GLY A 1 143 ? 7.266 18.790 -9.664 1.00 61.41 143 GLY A CA 1
ATOM 1131 C C . GLY A 1 143 ? 8.353 17.746 -9.366 1.00 61.41 143 GLY A C 1
ATOM 1132 O O . GLY A 1 143 ? 9.520 18.102 -9.201 1.00 61.41 143 GLY A O 1
ATOM 1133 N N . SER A 1 144 ? 7.986 16.461 -9.294 1.00 57.72 144 SER A N 1
ATOM 1134 C CA . SER A 1 144 ? 8.927 15.348 -9.345 1.00 57.72 144 SER A CA 1
ATOM 1135 C C . SER A 1 144 ? 9.371 15.205 -10.796 1.00 57.72 144 SER A C 1
ATOM 1137 O O . SER A 1 144 ? 8.632 14.683 -11.625 1.00 57.72 144 SER A O 1
ATOM 1139 N N . THR A 1 145 ? 10.539 15.771 -11.103 1.00 54.22 145 THR A N 1
ATOM 1140 C CA . THR A 1 145 ? 11.115 15.871 -12.444 1.00 54.22 145 THR A CA 1
ATOM 1141 C C . THR A 1 145 ? 10.810 14.630 -13.275 1.00 54.22 145 THR A C 1
ATOM 1143 O O . THR A 1 145 ? 11.109 13.513 -12.852 1.00 54.22 145 THR A O 1
ATOM 1146 N N . THR A 1 146 ? 10.238 14.858 -14.455 1.00 59.16 146 THR A N 1
ATOM 1147 C CA . THR A 1 146 ? 9.880 13.926 -15.534 1.00 59.16 146 THR A CA 1
ATOM 1148 C C . THR A 1 146 ? 11.110 13.198 -16.101 1.00 59.16 146 THR A C 1
ATOM 1150 O O . THR A 1 146 ? 11.392 13.208 -17.295 1.00 59.16 146 THR A O 1
ATOM 1153 N N . LEU A 1 147 ? 11.937 12.637 -15.227 1.00 76.12 147 LEU A N 1
ATOM 1154 C CA . LEU A 1 147 ? 13.126 11.897 -15.586 1.00 76.12 147 LEU A CA 1
ATOM 1155 C C . LEU A 1 147 ? 12.673 10.509 -16.005 1.00 76.12 147 LEU A C 1
ATOM 1157 O O . LEU A 1 147 ? 11.856 9.881 -15.332 1.00 76.12 147 LEU A O 1
ATOM 1161 N N . LYS A 1 148 ? 13.226 10.029 -17.109 1.00 89.88 148 LYS A N 1
ATOM 1162 C CA . LYS A 1 148 ? 13.186 8.608 -17.427 1.00 89.88 148 LYS A CA 1
ATOM 1163 C C . LYS A 1 148 ? 14.175 7.896 -16.511 1.00 89.88 148 LYS A C 1
ATOM 1165 O O . LYS A 1 148 ? 15.301 8.365 -16.341 1.00 89.88 148 LYS A O 1
ATOM 1170 N N . GLN A 1 149 ? 13.753 6.796 -15.900 1.00 93.75 149 GLN A N 1
ATOM 1171 C CA . GLN A 1 149 ? 14.635 5.906 -15.150 1.00 93.75 149 GLN A CA 1
ATOM 1172 C C . GLN A 1 149 ? 14.911 4.677 -15.989 1.00 93.75 149 GLN A C 1
ATOM 1174 O O . GLN A 1 149 ? 13.991 4.103 -16.561 1.00 93.75 149 GLN A O 1
ATOM 1179 N N . THR A 1 150 ? 16.162 4.244 -16.018 1.00 95.00 150 THR A N 1
ATOM 1180 C CA . THR A 1 150 ? 16.546 3.033 -16.735 1.00 95.00 150 THR A CA 1
ATOM 1181 C C . THR A 1 150 ? 17.167 2.053 -15.757 1.00 95.00 150 THR A C 1
ATOM 1183 O O . THR A 1 150 ? 18.063 2.412 -14.993 1.00 95.00 150 THR A O 1
ATOM 1186 N N . ILE A 1 151 ? 16.670 0.821 -15.765 1.00 95.25 151 ILE A N 1
ATOM 1187 C CA . ILE A 1 151 ? 17.177 -0.273 -14.940 1.00 95.25 151 ILE A CA 1
ATOM 1188 C C . ILE A 1 151 ? 17.691 -1.360 -15.868 1.00 95.25 151 ILE A C 1
ATOM 1190 O O . ILE A 1 151 ? 16.942 -1.872 -16.695 1.00 95.25 151 ILE A O 1
ATOM 1194 N N . ASP A 1 152 ? 18.958 -1.716 -15.697 1.00 94.50 152 ASP A N 1
ATOM 1195 C CA . ASP A 1 152 ? 19.560 -2.874 -16.346 1.00 94.50 152 ASP A CA 1
ATOM 1196 C C . ASP A 1 152 ? 19.520 -4.059 -15.375 1.00 94.50 152 ASP A C 1
ATOM 1198 O O . ASP A 1 152 ? 20.219 -4.071 -14.358 1.00 94.50 152 ASP A O 1
ATOM 1202 N N . THR A 1 153 ? 18.677 -5.048 -15.674 1.00 92.25 153 THR A N 1
ATOM 1203 C CA . THR A 1 153 ? 18.465 -6.213 -14.803 1.00 92.25 153 THR A CA 1
ATOM 1204 C C . THR A 1 153 ? 19.618 -7.218 -14.851 1.00 92.25 153 THR A C 1
ATOM 1206 O O . THR A 1 153 ? 19.680 -8.104 -14.003 1.00 92.25 153 THR A O 1
ATOM 1209 N N . SER A 1 154 ? 20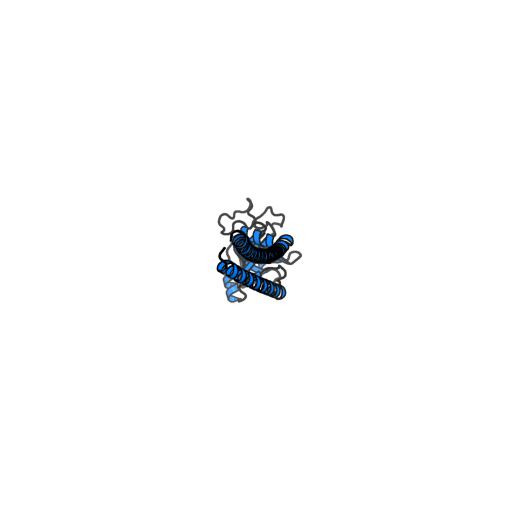.559 -7.070 -15.792 1.00 88.69 154 SER A N 1
ATOM 1210 C CA . SER A 1 154 ? 21.748 -7.930 -15.893 1.00 88.69 154 SER A CA 1
ATOM 1211 C C . SER A 1 154 ? 22.864 -7.545 -14.910 1.00 88.69 154 SER A C 1
ATOM 1213 O O . SER A 1 154 ? 23.792 -8.323 -14.682 1.00 88.69 154 SER A O 1
ATOM 1215 N N . ILE A 1 155 ? 22.787 -6.357 -14.298 1.00 87.81 155 ILE A N 1
ATOM 1216 C CA . ILE A 1 155 ? 23.816 -5.857 -13.380 1.00 87.81 155 ILE A CA 1
ATOM 1217 C C . ILE A 1 155 ? 23.567 -6.396 -11.966 1.00 87.81 155 ILE A C 1
ATOM 1219 O O . ILE A 1 155 ? 22.790 -5.844 -11.182 1.00 87.81 155 ILE A O 1
ATOM 1223 N N . VAL A 1 156 ? 24.281 -7.464 -11.615 1.00 83.12 156 VAL A N 1
ATOM 1224 C CA . VAL A 1 156 ? 24.244 -8.057 -10.271 1.00 83.12 156 VAL A CA 1
ATOM 1225 C C . VAL A 1 156 ? 24.777 -7.063 -9.233 1.00 83.12 156 VAL A C 1
ATOM 1227 O O . VAL A 1 156 ? 25.859 -6.501 -9.389 1.00 83.12 156 VAL A O 1
ATOM 1230 N N . GLY A 1 157 ? 24.022 -6.850 -8.151 1.00 81.81 157 GLY A N 1
ATOM 1231 C CA . GLY A 1 157 ? 24.414 -5.944 -7.063 1.00 81.81 157 GLY A CA 1
ATOM 1232 C C . GLY A 1 157 ? 24.225 -4.453 -7.365 1.00 81.81 157 GLY A C 1
ATOM 1233 O O . GLY A 1 157 ? 24.703 -3.616 -6.600 1.00 81.81 157 GLY A O 1
ATOM 1234 N N . SER A 1 158 ? 23.528 -4.109 -8.454 1.00 88.50 158 SER A N 1
ATOM 1235 C CA . SER A 1 158 ? 23.134 -2.730 -8.751 1.00 88.50 158 SER A CA 1
ATOM 1236 C C . SER A 1 158 ? 22.352 -2.108 -7.588 1.00 88.50 158 SER A C 1
ATOM 1238 O O . SER A 1 158 ? 21.463 -2.727 -7.002 1.00 88.50 158 SER A O 1
ATOM 1240 N N . THR A 1 159 ? 22.628 -0.838 -7.284 1.00 89.81 159 THR A N 1
ATOM 1241 C CA . THR A 1 159 ? 21.809 -0.050 -6.346 1.00 89.81 159 THR A CA 1
ATOM 1242 C C . THR A 1 159 ? 20.447 0.324 -6.935 1.00 89.81 159 THR A C 1
ATOM 1244 O O . THR A 1 159 ? 19.557 0.746 -6.191 1.00 89.81 159 THR A O 1
ATOM 1247 N N . ASN A 1 160 ? 20.280 0.150 -8.249 1.00 94.44 160 ASN A N 1
ATOM 1248 C CA . ASN A 1 160 ? 19.051 0.382 -8.989 1.00 94.44 160 ASN A CA 1
ATOM 1249 C C . ASN A 1 160 ? 18.483 -0.963 -9.446 1.00 94.44 160 ASN A C 1
ATOM 1251 O O . ASN A 1 160 ? 19.073 -1.617 -10.307 1.00 94.44 160 ASN A O 1
ATOM 1255 N N . TYR A 1 161 ? 17.364 -1.382 -8.864 1.00 94.50 161 TYR A N 1
ATOM 1256 C CA . TYR A 1 161 ? 16.779 -2.699 -9.113 1.00 94.50 161 TYR A CA 1
ATOM 1257 C C . TYR A 1 161 ? 15.262 -2.683 -8.933 1.00 94.50 161 TYR A C 1
ATOM 1259 O O . TYR A 1 161 ? 14.718 -1.893 -8.154 1.00 94.50 161 TYR A O 1
ATOM 1267 N N . VAL A 1 162 ? 14.570 -3.570 -9.647 1.00 95.69 162 VAL A N 1
ATOM 1268 C CA . VAL A 1 162 ? 13.114 -3.725 -9.552 1.00 95.69 162 VAL A CA 1
ATOM 1269 C C . VAL A 1 162 ? 12.757 -4.459 -8.262 1.00 95.69 162 VAL A C 1
ATOM 1271 O O . VAL A 1 162 ? 13.322 -5.505 -7.959 1.00 95.69 162 VAL A O 1
ATOM 1274 N N . LEU A 1 163 ? 11.812 -3.907 -7.498 1.00 94.19 163 LEU A N 1
ATOM 1275 C CA . LEU A 1 163 ? 11.251 -4.572 -6.320 1.00 94.19 163 LEU A CA 1
ATOM 1276 C C . LEU A 1 163 ? 10.093 -5.4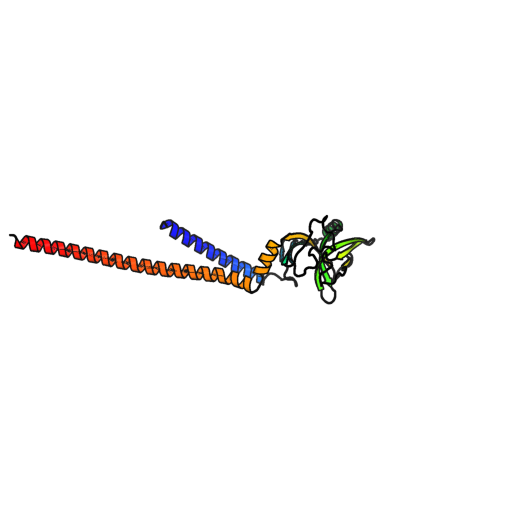85 -6.718 1.00 94.19 163 LEU A C 1
ATOM 1278 O O . LEU A 1 163 ? 9.975 -6.586 -6.192 1.00 94.19 163 LEU A O 1
ATOM 1282 N N . GLY A 1 164 ? 9.235 -5.027 -7.632 1.00 95.94 164 GLY A N 1
ATOM 1283 C CA . GLY A 1 164 ? 8.085 -5.799 -8.086 1.00 95.94 164 GLY A CA 1
ATOM 1284 C C . GLY A 1 164 ? 7.121 -5.021 -8.976 1.00 95.94 164 GLY A C 1
ATOM 1285 O O . GLY A 1 164 ? 7.321 -3.837 -9.257 1.00 95.94 164 GLY A O 1
ATOM 1286 N N . LYS A 1 165 ? 6.045 -5.692 -9.386 1.00 97.62 165 LYS A N 1
ATOM 1287 C CA . LYS A 1 165 ? 4.991 -5.175 -10.268 1.00 97.62 165 LYS A CA 1
ATOM 1288 C C . LYS A 1 165 ? 3.766 -4.788 -9.454 1.00 97.62 165 LYS A C 1
ATOM 1290 O O . LYS A 1 165 ? 3.318 -5.536 -8.589 1.00 97.62 165 LYS A O 1
ATOM 1295 N N . VAL A 1 166 ? 3.196 -3.624 -9.740 1.00 97.12 166 VAL A N 1
ATOM 1296 C CA . VAL A 1 166 ? 1.938 -3.183 -9.137 1.00 97.12 166 VAL A CA 1
ATOM 1297 C C . VAL A 1 166 ? 0.785 -3.932 -9.801 1.00 97.12 166 VAL A C 1
ATOM 1299 O O . VAL A 1 166 ? 0.446 -3.682 -10.954 1.00 97.12 166 VAL A O 1
ATOM 1302 N N . THR A 1 167 ? 0.146 -4.833 -9.061 1.00 95.44 167 THR A N 1
ATOM 1303 C CA . THR A 1 167 ? -0.953 -5.670 -9.572 1.00 95.44 167 THR A CA 1
ATOM 1304 C C . THR A 1 167 ? -2.328 -5.063 -9.296 1.00 95.44 167 THR A C 1
ATOM 1306 O O . THR A 1 167 ? -3.284 -5.280 -10.055 1.00 95.44 167 THR A O 1
ATOM 1309 N N . ALA A 1 168 ? -2.434 -4.270 -8.225 1.00 94.81 168 ALA A N 1
ATOM 1310 C CA . ALA A 1 168 ? -3.655 -3.586 -7.823 1.00 94.81 168 ALA A CA 1
ATOM 1311 C C . ALA A 1 168 ? -3.374 -2.286 -7.054 1.00 94.81 168 ALA A C 1
ATOM 1313 O O . ALA A 1 168 ? -2.291 -2.063 -6.511 1.00 94.81 168 ALA A O 1
ATOM 1314 N N . LYS A 1 169 ? -4.398 -1.430 -6.969 1.00 94.94 169 LYS A N 1
ATOM 1315 C CA . LYS A 1 169 ? -4.373 -0.197 -6.177 1.00 94.94 169 LYS A CA 1
ATOM 1316 C C . LYS A 1 169 ? -5.729 0.091 -5.544 1.00 94.94 169 LYS A C 1
ATOM 1318 O O . LYS A 1 169 ? -6.767 -0.113 -6.174 1.00 94.94 169 LYS A O 1
ATOM 1323 N N . SER A 1 170 ? -5.721 0.636 -4.331 1.00 96.19 170 SER A N 1
ATOM 1324 C CA . SER A 1 170 ? -6.922 1.081 -3.623 1.00 96.19 170 SER A CA 1
ATOM 1325 C C . SER A 1 170 ? -6.702 2.445 -2.977 1.00 96.19 170 SER A C 1
ATOM 1327 O O . SER A 1 170 ? -5.942 2.593 -2.019 1.00 96.19 170 SER A O 1
ATOM 1329 N N . THR A 1 171 ? -7.397 3.454 -3.498 1.00 94.81 171 THR A N 1
ATOM 1330 C CA . THR A 1 171 ? -7.343 4.827 -2.979 1.00 94.81 171 THR A CA 1
ATOM 1331 C C . THR A 1 171 ? -8.063 4.936 -1.637 1.00 94.81 171 THR A C 1
ATOM 1333 O O . THR A 1 171 ? -7.530 5.520 -0.700 1.00 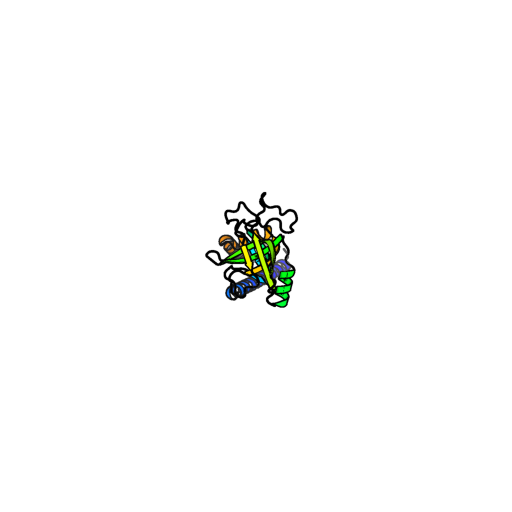94.81 171 THR A O 1
ATOM 1336 N N . VAL A 1 172 ? -9.226 4.289 -1.496 1.00 94.50 172 VAL A N 1
ATOM 1337 C CA . VAL A 1 172 ? -10.003 4.287 -0.243 1.00 94.50 172 VAL A CA 1
ATOM 1338 C C . VAL A 1 172 ? -9.219 3.625 0.888 1.00 94.50 172 VAL A C 1
ATOM 1340 O O . VAL A 1 172 ? -9.058 4.219 1.952 1.00 94.50 172 VAL A O 1
AT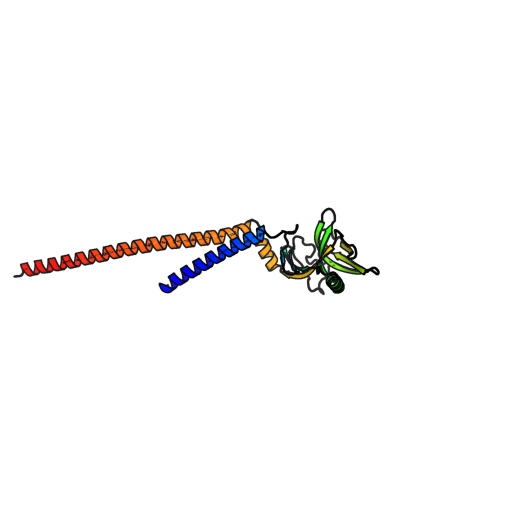OM 1343 N N . LEU A 1 173 ? -8.682 2.422 0.650 1.00 91.69 173 LEU A N 1
ATOM 1344 C CA . LEU A 1 173 ? -7.882 1.722 1.656 1.00 91.69 173 LEU A CA 1
ATOM 1345 C C . LEU A 1 173 ? -6.614 2.509 1.998 1.00 91.69 173 LEU A C 1
ATOM 1347 O O . LEU A 1 173 ? -6.253 2.605 3.167 1.00 91.69 173 LEU A O 1
ATOM 1351 N N . GLY A 1 174 ? -5.983 3.116 0.990 1.00 91.38 174 GLY A N 1
ATOM 1352 C CA . GLY A 1 174 ? -4.825 3.980 1.177 1.00 91.38 174 GLY A CA 1
ATOM 1353 C C . GLY A 1 174 ? -5.095 5.151 2.117 1.00 91.38 174 GLY A C 1
ATOM 1354 O O . GLY A 1 174 ? -4.370 5.317 3.093 1.00 91.38 174 GLY A O 1
ATOM 1355 N N . HIS A 1 175 ? -6.180 5.902 1.908 1.00 92.12 175 HIS A N 1
ATOM 1356 C CA . HIS A 1 175 ? -6.549 7.005 2.799 1.00 92.12 175 HIS A CA 1
ATOM 1357 C C . HIS A 1 175 ? -6.864 6.551 4.226 1.00 92.12 175 HIS A C 1
ATOM 1359 O O . HIS A 1 175 ? -6.443 7.222 5.168 1.00 92.12 175 HIS A O 1
ATOM 1365 N N . ILE A 1 176 ? -7.567 5.424 4.395 1.00 89.50 176 ILE A N 1
ATOM 1366 C CA . ILE A 1 176 ? -7.857 4.859 5.721 1.00 89.50 176 ILE A CA 1
ATOM 1367 C C . ILE A 1 176 ? -6.546 4.532 6.436 1.00 89.50 176 ILE A C 1
ATOM 1369 O O . ILE A 1 176 ? -6.301 5.026 7.533 1.00 89.50 176 ILE A O 1
ATOM 1373 N N . VAL A 1 177 ? -5.682 3.739 5.801 1.00 86.81 177 VAL A N 1
ATOM 1374 C CA . VAL A 1 177 ? -4.412 3.301 6.393 1.00 86.81 177 VAL A CA 1
ATOM 1375 C C . VAL A 1 177 ? -3.497 4.491 6.660 1.00 86.81 177 VAL A C 1
ATOM 1377 O O . VAL A 1 177 ? -2.934 4.596 7.746 1.00 86.81 177 VAL A O 1
ATOM 1380 N N . TYR A 1 178 ? -3.411 5.439 5.727 1.00 88.69 178 TYR A N 1
ATOM 1381 C CA . TYR A 1 178 ? -2.654 6.671 5.917 1.00 88.69 178 TYR A CA 1
ATOM 1382 C C . TYR A 1 178 ? -3.149 7.461 7.133 1.00 88.69 178 TYR A C 1
ATOM 1384 O O . TYR A 1 178 ? -2.329 7.894 7.940 1.00 88.69 178 TYR A O 1
ATOM 1392 N N . ALA A 1 179 ? -4.469 7.620 7.295 1.00 88.38 179 ALA A N 1
ATOM 1393 C CA . ALA A 1 179 ? -5.058 8.309 8.441 1.00 88.38 179 ALA A CA 1
ATOM 1394 C C . ALA A 1 179 ? -4.751 7.588 9.760 1.00 88.38 179 ALA A C 1
ATOM 1396 O O . ALA A 1 179 ? -4.369 8.242 10.726 1.00 88.38 179 ALA A O 1
ATOM 1397 N N . VAL A 1 180 ? -4.848 6.254 9.787 1.00 82.56 180 VAL A N 1
ATOM 1398 C CA . VAL A 1 180 ? -4.480 5.420 10.944 1.00 82.56 180 VAL A CA 1
ATOM 1399 C C . VAL A 1 180 ? -3.010 5.597 11.325 1.00 82.56 180 VAL A C 1
ATOM 1401 O O . VAL A 1 180 ? -2.704 5.728 12.508 1.00 82.56 180 VAL A O 1
ATOM 1404 N N . MET A 1 181 ? -2.109 5.642 10.342 1.00 79.00 181 MET A N 1
ATOM 1405 C CA . MET A 1 181 ? -0.665 5.778 10.563 1.00 79.00 181 MET A CA 1
ATOM 1406 C C . MET A 1 181 ? -0.231 7.188 10.988 1.00 79.00 181 MET A C 1
ATOM 1408 O O . MET A 1 181 ? 0.895 7.356 11.455 1.00 79.00 181 MET A O 1
ATOM 1412 N N . GLN A 1 182 ? -1.082 8.210 10.840 1.00 83.69 182 GLN A N 1
ATOM 1413 C CA . GLN A 1 182 ? -0.762 9.541 11.358 1.00 83.69 182 GLN A CA 1
ATOM 1414 C C . GLN A 1 182 ? -0.691 9.524 12.894 1.00 83.69 182 GLN A C 1
ATOM 1416 O O . GLN A 1 182 ? -1.485 8.820 13.523 1.00 83.69 182 GLN A O 1
ATOM 1421 N N . PRO A 1 183 ? 0.163 10.358 13.525 1.00 81.25 183 PRO A N 1
ATOM 1422 C CA . PRO A 1 183 ? 0.287 10.415 14.984 1.00 81.25 183 PRO A CA 1
ATOM 1423 C C . PRO A 1 183 ? -1.059 10.582 15.701 1.00 81.25 183 PRO A C 1
ATOM 1425 O O . PRO A 1 183 ? -1.340 9.894 16.680 1.00 81.25 183 PRO A O 1
ATOM 1428 N N . LEU A 1 184 ? -1.928 11.448 15.167 1.00 84.44 184 LEU A N 1
ATOM 1429 C CA . LEU A 1 184 ? -3.267 11.674 15.709 1.00 84.44 184 LEU A CA 1
ATOM 1430 C C . LEU A 1 184 ? -4.197 10.467 15.510 1.00 84.44 184 LEU A C 1
ATOM 1432 O O . LEU A 1 184 ? -4.956 10.128 16.415 1.00 84.44 184 LEU A O 1
ATOM 1436 N N . GLY A 1 185 ? -4.137 9.809 14.350 1.00 78.56 185 GLY A N 1
ATOM 1437 C CA . GLY A 1 185 ? -4.966 8.638 14.055 1.00 78.56 185 GLY A CA 1
ATOM 1438 C C . GLY A 1 185 ? -4.593 7.434 14.913 1.00 78.56 185 GLY A C 1
ATOM 1439 O O . GLY A 1 185 ? -5.470 6.800 15.500 1.00 78.56 185 GLY A O 1
ATOM 1440 N N . THR A 1 186 ? -3.294 7.177 15.074 1.00 76.69 186 THR A N 1
ATOM 1441 C CA . THR A 1 186 ? -2.793 6.132 15.974 1.00 76.69 186 THR A CA 1
ATOM 1442 C C . THR A 1 186 ? -3.173 6.437 17.425 1.00 76.69 186 THR A C 1
ATOM 1444 O O . THR A 1 186 ? -3.663 5.550 18.125 1.00 76.69 186 THR A O 1
ATOM 1447 N N . ALA A 1 187 ? -3.033 7.691 17.876 1.00 78.31 187 ALA A N 1
ATOM 1448 C CA . ALA A 1 187 ? -3.461 8.090 19.216 1.00 78.31 187 ALA A CA 1
ATOM 1449 C C . ALA A 1 187 ? -4.963 7.856 19.430 1.00 78.31 187 ALA A C 1
ATOM 1451 O O . ALA A 1 187 ? -5.350 7.284 20.445 1.00 78.31 187 ALA A O 1
ATOM 1452 N N . LEU A 1 188 ? -5.813 8.229 18.469 1.00 81.81 188 LEU A N 1
ATOM 1453 C CA . LEU A 1 188 ? -7.262 8.037 18.561 1.00 81.81 188 LEU A CA 1
ATOM 1454 C C . LEU A 1 188 ? -7.639 6.550 18.648 1.00 81.81 188 LEU A C 1
ATOM 1456 O O . LEU A 1 188 ? -8.475 6.187 19.472 1.00 81.81 188 LEU A O 1
ATOM 1460 N N . ILE A 1 189 ? -6.981 5.684 17.873 1.00 79.00 189 ILE A N 1
ATOM 1461 C CA . ILE A 1 189 ? -7.195 4.227 17.915 1.00 79.00 189 ILE A CA 1
ATOM 1462 C C . ILE A 1 189 ? -6.848 3.622 19.273 1.00 79.00 189 ILE A C 1
ATOM 1464 O O . ILE A 1 189 ? -7.466 2.638 19.663 1.00 79.00 189 ILE A O 1
ATOM 1468 N N . ILE A 1 190 ? -5.896 4.201 20.004 1.00 79.44 190 ILE A N 1
ATOM 1469 C CA . ILE A 1 190 ? -5.533 3.752 21.353 1.00 79.44 190 ILE A CA 1
ATOM 1470 C C . ILE A 1 190 ? -6.451 4.389 22.407 1.00 79.44 190 ILE A C 1
ATOM 1472 O O . ILE A 1 190 ? -6.915 3.716 23.325 1.00 79.44 190 ILE A O 1
ATOM 1476 N N . ILE A 1 191 ? -6.748 5.683 22.284 1.00 83.00 191 ILE A N 1
ATOM 1477 C CA . ILE A 1 191 ? -7.527 6.439 23.271 1.00 83.00 191 ILE A CA 1
ATOM 1478 C C . ILE A 1 191 ? -8.989 5.991 23.285 1.00 83.00 191 ILE A C 1
ATOM 1480 O O . ILE A 1 191 ? -9.547 5.794 24.362 1.00 83.00 191 ILE A O 1
ATOM 1484 N N . VAL A 1 192 ? -9.615 5.801 22.121 1.00 85.62 192 VAL A N 1
ATOM 1485 C CA . VAL A 1 192 ? -11.030 5.408 22.016 1.00 85.62 192 VAL A CA 1
ATOM 1486 C C . VAL A 1 192 ? -11.350 4.117 22.786 1.00 85.62 192 VAL A C 1
ATOM 1488 O O . VAL A 1 192 ? -12.273 4.156 23.604 1.00 85.62 192 VAL A O 1
ATOM 1491 N N . PRO A 1 193 ? -10.626 2.991 22.616 1.00 80.81 193 PRO A N 1
ATOM 1492 C CA . PRO A 1 193 ? -10.896 1.784 23.391 1.00 80.81 193 PRO A CA 1
ATOM 1493 C C . PRO A 1 193 ? -10.609 1.977 24.884 1.00 80.81 193 PRO A C 1
ATOM 1495 O O . PRO A 1 193 ? -11.393 1.506 25.705 1.00 80.81 193 PRO A O 1
ATOM 1498 N N . CYS A 1 194 ? -9.563 2.721 25.260 1.00 81.12 194 CYS A N 1
ATOM 1499 C CA . CYS A 1 194 ? -9.288 3.038 26.666 1.00 81.12 194 CYS A CA 1
ATOM 1500 C C . CYS A 1 194 ? -10.443 3.818 27.315 1.00 81.12 194 CYS A C 1
ATOM 1502 O O . CYS A 1 194 ? -10.920 3.448 28.387 1.00 81.12 194 CYS A O 1
ATOM 1504 N N . VAL A 1 195 ? -10.945 4.861 26.650 1.00 87.69 195 VAL A N 1
ATOM 1505 C CA . VAL A 1 195 ? -12.083 5.660 27.128 1.00 87.69 195 VAL A CA 1
ATOM 1506 C C . VAL A 1 195 ? -13.360 4.821 27.177 1.00 87.69 195 VAL A C 1
ATOM 1508 O O . VAL A 1 195 ? -14.102 4.904 28.154 1.00 87.69 195 VAL A O 1
ATOM 1511 N N . ALA A 1 196 ? -13.607 3.970 26.178 1.00 84.06 196 ALA A N 1
ATOM 1512 C CA . ALA A 1 196 ? -14.756 3.068 26.178 1.00 84.06 196 ALA A CA 1
ATOM 1513 C C . ALA A 1 196 ? -14.730 2.109 27.381 1.00 84.06 196 ALA A C 1
ATOM 1515 O O . ALA A 1 196 ? -15.760 1.917 28.030 1.00 84.06 196 ALA A O 1
ATOM 1516 N N . ILE A 1 197 ? -13.560 1.553 27.719 1.00 85.38 197 ILE A N 1
ATOM 1517 C CA . ILE A 1 197 ? -13.376 0.713 28.912 1.00 85.38 197 ILE A CA 1
ATOM 1518 C C . ILE A 1 197 ? -13.690 1.506 30.184 1.00 85.38 197 ILE A C 1
ATOM 1520 O O . ILE A 1 197 ? -14.499 1.053 30.994 1.00 85.38 197 ILE A O 1
ATOM 1524 N N . ILE A 1 198 ? -13.142 2.717 30.321 1.00 87.19 198 ILE A N 1
ATOM 1525 C CA . ILE A 1 198 ? -13.390 3.583 31.484 1.00 87.19 198 ILE A CA 1
ATOM 1526 C C . ILE A 1 198 ? -14.888 3.876 31.640 1.00 87.19 198 ILE A C 1
ATOM 1528 O O . ILE A 1 198 ? -15.435 3.731 32.732 1.00 87.19 198 ILE A O 1
ATOM 1532 N N . ILE A 1 199 ? -15.580 4.236 30.554 1.00 89.88 199 ILE A N 1
ATOM 1533 C CA . ILE A 1 199 ? -17.025 4.506 30.578 1.00 89.88 199 ILE A CA 1
ATOM 1534 C C . ILE A 1 199 ? -17.799 3.259 31.017 1.00 89.88 199 ILE A C 1
ATOM 1536 O O . ILE A 1 199 ? -18.686 3.350 31.869 1.00 89.88 199 ILE A O 1
ATOM 1540 N N . MET A 1 200 ? -17.462 2.086 30.474 1.00 83.06 200 MET A N 1
ATOM 1541 C CA . MET A 1 200 ? -18.103 0.831 30.868 1.00 83.06 200 MET A CA 1
ATOM 1542 C C . MET A 1 200 ? -17.911 0.536 32.358 1.00 83.06 200 MET A C 1
ATOM 1544 O O . MET A 1 200 ? -18.858 0.097 33.015 1.00 83.06 200 MET A O 1
ATOM 1548 N N . ASP A 1 201 ? -16.730 0.799 32.911 1.00 87.06 201 ASP A N 1
ATOM 1549 C CA . ASP A 1 201 ? -16.445 0.555 34.323 1.00 87.06 201 ASP A CA 1
ATOM 1550 C C . ASP A 1 201 ? -17.140 1.563 35.245 1.00 87.06 201 ASP A C 1
ATOM 1552 O O . ASP A 1 201 ? -17.719 1.160 36.256 1.00 87.06 201 ASP A O 1
ATOM 1556 N N . VAL A 1 202 ? -17.221 2.841 34.858 1.00 91.56 202 VAL A N 1
ATOM 1557 C CA . VAL A 1 202 ? -18.031 3.843 35.572 1.00 91.56 202 VAL A CA 1
ATOM 1558 C C . VAL A 1 202 ? -19.504 3.423 35.610 1.00 91.56 202 VAL A C 1
ATOM 1560 O O . VAL A 1 202 ? -20.121 3.435 36.678 1.00 91.56 202 VAL A O 1
ATOM 1563 N N . ILE A 1 203 ? -20.067 2.979 34.480 1.00 88.56 203 ILE A N 1
ATOM 1564 C CA . ILE A 1 203 ? -21.457 2.495 34.416 1.00 88.56 203 ILE A CA 1
ATOM 1565 C C . ILE A 1 203 ? -21.655 1.287 35.342 1.00 88.56 203 ILE A C 1
ATOM 1567 O O . ILE A 1 203 ? -22.654 1.227 36.068 1.00 88.56 203 ILE A O 1
ATOM 1571 N N . LYS A 1 204 ? -20.707 0.339 35.369 1.00 83.31 204 LYS A N 1
ATOM 1572 C CA . LYS A 1 204 ? -20.761 -0.811 36.287 1.00 83.31 204 LYS A CA 1
ATOM 1573 C C . LYS A 1 204 ? -20.766 -0.351 37.744 1.00 83.31 204 LYS A C 1
ATOM 1575 O O . LYS A 1 204 ? -21.650 -0.775 38.487 1.00 83.31 204 LYS A O 1
ATOM 1580 N N . ILE A 1 205 ? -19.857 0.540 38.143 1.00 87.62 205 ILE A N 1
ATOM 1581 C CA . ILE A 1 205 ? -19.758 1.043 39.524 1.00 87.62 205 ILE A CA 1
ATOM 1582 C C . ILE A 1 205 ? -21.064 1.718 39.953 1.00 87.62 205 ILE A C 1
ATOM 1584 O O . ILE A 1 205 ? -21.629 1.372 40.992 1.00 87.62 205 ILE A O 1
ATOM 1588 N N . VAL A 1 206 ? -21.593 2.626 39.127 1.00 90.00 206 VAL A N 1
ATOM 1589 C CA . VAL A 1 206 ? -22.858 3.322 39.412 1.00 90.00 206 VAL A CA 1
ATOM 1590 C C . VAL A 1 206 ? -24.015 2.327 39.532 1.00 90.00 206 VAL A C 1
ATOM 1592 O O . VAL A 1 206 ? -24.840 2.445 40.440 1.00 90.00 206 VAL A O 1
ATOM 1595 N N . SER A 1 207 ? -24.060 1.306 38.670 1.00 83.50 207 SER A N 1
ATOM 1596 C CA . SER A 1 207 ? -25.101 0.277 38.733 1.00 83.50 207 SER A CA 1
ATOM 1597 C C . SER A 1 207 ? -25.036 -0.554 40.021 1.00 83.50 207 SER A C 1
ATOM 1599 O O . SER A 1 207 ? -26.068 -0.765 40.655 1.00 83.50 207 SER A O 1
ATOM 1601 N N . VAL A 1 208 ? -23.837 -0.949 40.465 1.00 87.25 208 VAL A N 1
ATOM 1602 C CA . VAL A 1 208 ? -23.631 -1.736 41.693 1.00 87.25 208 VAL A CA 1
ATOM 1603 C C . VAL A 1 208 ? -23.995 -0.921 42.936 1.00 87.25 208 VAL A C 1
ATOM 1605 O O . VAL A 1 208 ? -24.697 -1.420 43.818 1.00 87.25 208 VAL A O 1
ATOM 1608 N N . LEU A 1 209 ? -23.593 0.354 42.991 1.00 85.06 209 LEU A N 1
ATOM 1609 C CA . LEU A 1 209 ? -23.958 1.258 44.088 1.00 85.06 209 LEU A CA 1
ATOM 1610 C C . LEU A 1 209 ? -25.475 1.498 44.150 1.00 85.06 209 LEU A C 1
ATOM 1612 O O . LEU A 1 209 ? -26.061 1.505 45.236 1.00 85.06 209 LEU A O 1
ATOM 1616 N N . GLY A 1 210 ? -26.126 1.654 42.994 1.00 84.88 210 GLY A N 1
ATOM 1617 C CA . GLY A 1 210 ? -27.578 1.793 42.899 1.00 84.88 210 GLY A CA 1
ATOM 1618 C C . GLY A 1 210 ? -28.332 0.539 43.352 1.00 84.88 210 GLY A C 1
ATOM 1619 O O . GLY A 1 210 ? -29.313 0.642 44.089 1.00 84.88 210 GLY A O 1
ATOM 1620 N N . GLU A 1 211 ? -27.868 -0.652 42.963 1.00 84.00 211 GLU A N 1
ATOM 1621 C CA . GLU A 1 211 ? -28.438 -1.927 43.419 1.00 84.00 211 GLU A CA 1
ATOM 1622 C C . GLU A 1 211 ? -28.270 -2.126 44.933 1.00 84.00 211 GLU A C 1
ATOM 1624 O O . GLU A 1 211 ? -29.201 -2.591 45.595 1.00 84.00 211 GLU A O 1
ATOM 1629 N N . GLY A 1 212 ? -27.129 -1.717 45.500 1.00 79.81 212 GLY A N 1
ATOM 1630 C CA . GLY A 1 212 ? -26.891 -1.733 46.945 1.00 79.81 212 GLY A CA 1
ATOM 1631 C C . GLY A 1 212 ? -27.863 -0.839 47.722 1.00 79.81 212 GLY A C 1
ATOM 1632 O O . GLY A 1 212 ? -28.449 -1.285 48.709 1.00 79.81 212 GLY A O 1
ATOM 1633 N N . LYS A 1 213 ? -28.099 0.394 47.251 1.00 82.50 213 LYS A N 1
ATOM 1634 C CA . LYS A 1 213 ? -29.072 1.318 47.866 1.00 82.50 213 LYS A CA 1
ATOM 1635 C C . LYS A 1 213 ? -30.505 0.784 47.797 1.00 82.50 213 LYS A C 1
ATOM 1637 O O . LYS A 1 213 ? -31.206 0.813 48.803 1.00 82.50 213 LYS A O 1
ATOM 1642 N N . LYS A 1 214 ? -30.918 0.242 46.644 1.00 83.88 214 LYS A N 1
ATOM 1643 C CA . LYS A 1 214 ? -32.257 -0.351 46.476 1.00 83.88 214 LYS A CA 1
ATOM 1644 C C . LYS A 1 214 ? -32.489 -1.534 47.412 1.00 83.88 214 LYS A C 1
ATOM 1646 O O . LYS A 1 214 ? -33.563 -1.637 47.987 1.00 83.88 214 LYS A O 1
ATOM 1651 N N . LYS A 1 215 ? -31.492 -2.408 47.595 1.00 84.38 215 LYS A N 1
ATOM 1652 C CA . LYS A 1 215 ? -31.597 -3.533 48.539 1.00 84.38 215 LYS A CA 1
ATOM 1653 C C . LYS A 1 215 ? -31.773 -3.063 49.983 1.00 84.38 215 LYS A C 1
ATOM 1655 O O . LYS A 1 215 ? -32.643 -3.596 50.659 1.00 84.38 215 LYS A O 1
ATOM 1660 N N . LYS A 1 216 ? -31.003 -2.062 50.428 1.00 83.88 216 LYS A N 1
ATOM 1661 C CA . LYS A 1 216 ? -31.143 -1.497 51.783 1.00 83.88 216 LYS A CA 1
ATOM 1662 C C . LYS A 1 216 ? -32.523 -0.878 52.012 1.00 83.88 216 LYS A C 1
ATOM 1664 O O . LYS A 1 216 ? -33.172 -1.216 52.990 1.00 83.88 216 LYS A O 1
ATOM 1669 N N . GLN A 1 217 ? -33.003 -0.061 51.073 1.00 87.06 217 GLN A N 1
ATOM 1670 C CA . GLN A 1 217 ? -34.353 0.512 51.150 1.00 87.06 217 GLN A CA 1
ATOM 1671 C C . GLN A 1 217 ? -35.439 -0.568 51.186 1.00 87.06 217 GLN A C 1
ATOM 1673 O O . GLN A 1 217 ? -36.410 -0.440 51.920 1.00 87.06 217 GLN A O 1
ATOM 1678 N N . GLN A 1 218 ? -35.277 -1.647 50.414 1.00 89.31 218 GLN A N 1
ATOM 1679 C CA . GLN A 1 218 ? -36.234 -2.750 50.422 1.00 89.31 218 GLN A CA 1
ATOM 1680 C C . GLN A 1 218 ? -36.281 -3.453 51.787 1.00 89.31 218 GLN A C 1
ATOM 1682 O O . GLN A 1 218 ? -37.371 -3.761 52.258 1.00 89.31 218 GLN A O 1
ATOM 1687 N N . GLN A 1 219 ? -35.119 -3.667 52.416 1.00 90.06 219 GLN A N 1
ATOM 1688 C CA . GLN A 1 219 ? -35.013 -4.259 53.753 1.00 90.06 219 GLN A CA 1
ATOM 1689 C C . GLN A 1 219 ? -35.653 -3.365 54.823 1.00 90.06 219 GLN A C 1
ATOM 1691 O O . GLN A 1 219 ? -36.454 -3.857 55.609 1.00 90.06 219 GLN A O 1
ATOM 1696 N N . GLU A 1 220 ? -35.379 -2.056 54.806 1.00 92.38 220 GLU A N 1
ATOM 1697 C CA . GLU A 1 220 ? -36.001 -1.096 55.734 1.00 92.38 220 GLU A CA 1
ATOM 1698 C C . GLU A 1 220 ? -37.527 -1.045 55.574 1.00 92.38 220 GLU A C 1
ATOM 1700 O O . GLU A 1 220 ? -38.250 -1.057 56.565 1.00 92.38 220 GLU A O 1
ATOM 1705 N N . ILE A 1 221 ? -38.040 -1.031 54.337 1.00 91.69 221 ILE A N 1
ATOM 1706 C CA . ILE A 1 221 ? -39.490 -1.036 54.071 1.00 91.69 221 ILE A CA 1
ATOM 1707 C C . ILE A 1 221 ? -40.144 -2.327 54.580 1.00 91.69 221 ILE A C 1
ATOM 1709 O O . ILE A 1 221 ? -41.266 -2.293 55.086 1.00 91.69 221 ILE A O 1
ATOM 1713 N N . GLU A 1 222 ? -39.480 -3.470 54.415 1.00 93.19 222 GLU A N 1
ATOM 1714 C CA . GLU A 1 222 ? -39.982 -4.766 54.875 1.00 93.19 222 GLU A CA 1
ATOM 1715 C C . GLU A 1 222 ? -40.013 -4.850 56.408 1.00 93.19 222 GLU A C 1
ATOM 1717 O O . GLU A 1 222 ? -41.005 -5.303 56.982 1.00 93.19 222 GLU A O 1
ATOM 1722 N N . GLU A 1 223 ? -38.986 -4.324 57.076 1.00 94.38 223 GLU A N 1
ATOM 1723 C CA . GLU A 1 223 ? -38.926 -4.231 58.535 1.00 94.38 223 GLU A CA 1
ATOM 1724 C C . GLU A 1 223 ? -39.989 -3.278 59.100 1.00 94.38 223 GLU A C 1
ATOM 1726 O O . GLU A 1 223 ? -40.716 -3.651 60.024 1.00 94.38 223 GLU A O 1
ATOM 1731 N N . LEU A 1 224 ? -40.170 -2.095 58.496 1.00 93.44 224 LEU A N 1
ATOM 1732 C CA . LEU A 1 224 ? -41.217 -1.147 58.893 1.00 93.44 224 LEU A CA 1
ATOM 1733 C C . LEU A 1 224 ? -42.617 -1.758 58.761 1.00 93.44 224 LEU A C 1
ATOM 1735 O O . LEU A 1 224 ? -43.445 -1.605 59.655 1.00 93.44 224 LEU A O 1
ATOM 1739 N N . LYS A 1 225 ? -42.887 -2.481 57.664 1.00 93.31 225 LYS A N 1
ATOM 1740 C CA . LYS A 1 225 ? -44.169 -3.177 57.461 1.00 93.31 225 LYS A CA 1
ATOM 1741 C C . LYS A 1 225 ? -44.427 -4.226 58.536 1.00 93.31 225 LYS A C 1
ATOM 1743 O O . LYS A 1 225 ? -45.554 -4.347 59.006 1.00 93.31 225 LYS A O 1
ATOM 1748 N N . ARG A 1 226 ? -43.394 -4.969 58.940 1.00 93.25 226 ARG A N 1
ATOM 1749 C CA . ARG A 1 226 ? -43.508 -5.956 60.016 1.00 93.25 226 ARG A CA 1
ATOM 1750 C C . ARG A 1 226 ? -43.840 -5.291 61.353 1.00 93.25 226 ARG A C 1
ATOM 1752 O O . ARG A 1 226 ? -44.760 -5.738 62.029 1.00 93.25 226 ARG A O 1
ATOM 1759 N N . GLN A 1 227 ? -43.145 -4.208 61.699 1.00 94.50 227 GLN A N 1
ATOM 1760 C CA . GLN A 1 227 ? -43.425 -3.442 62.918 1.00 94.50 227 GLN A CA 1
ATOM 1761 C C . GLN A 1 227 ? -44.843 -2.856 62.916 1.00 94.50 227 GLN A C 1
ATOM 1763 O O . GLN A 1 227 ? -45.520 -2.875 63.941 1.00 94.50 227 GLN A O 1
ATOM 1768 N N . LEU A 1 228 ? -45.312 -2.369 61.763 1.00 91.94 228 LEU A N 1
ATOM 1769 C CA . LEU A 1 228 ? -46.647 -1.791 61.622 1.00 91.94 228 LEU A CA 1
ATOM 1770 C C . LEU A 1 228 ? -47.748 -2.841 61.837 1.00 91.94 228 LEU A C 1
ATOM 1772 O O . LEU A 1 228 ? -48.684 -2.584 62.589 1.00 91.94 228 LEU A O 1
ATOM 1776 N N . ASN A 1 229 ? -47.586 -4.043 61.273 1.00 93.12 229 ASN A N 1
ATOM 1777 C CA . ASN A 1 229 ? -48.509 -5.159 61.501 1.00 93.12 229 ASN A CA 1
ATOM 1778 C C . ASN A 1 229 ? -48.535 -5.595 62.979 1.00 93.12 229 ASN A C 1
ATOM 1780 O O . ASN A 1 229 ? -49.607 -5.805 63.539 1.00 93.12 229 ASN A O 1
ATOM 1784 N N . GLU A 1 230 ? -47.372 -5.692 63.637 1.00 92.81 230 GLU A N 1
ATOM 1785 C CA . GLU A 1 230 ? -47.294 -6.042 65.066 1.00 92.81 230 GLU A CA 1
ATOM 1786 C C . GLU A 1 230 ? -47.955 -4.981 65.968 1.00 92.81 230 GLU A C 1
ATOM 1788 O O . GLU A 1 230 ? -48.539 -5.315 67.001 1.00 92.81 230 GLU A O 1
ATOM 1793 N N . LEU A 1 231 ? -47.869 -3.697 65.602 1.00 91.50 231 LEU A N 1
ATOM 1794 C CA . LEU A 1 231 ? -48.545 -2.608 66.312 1.00 91.50 231 LEU A CA 1
ATOM 1795 C C . LEU A 1 231 ? -50.059 -2.627 66.092 1.00 91.50 231 LEU A C 1
ATOM 1797 O O . LEU A 1 231 ? -50.793 -2.440 67.060 1.00 91.50 231 LEU A O 1
ATOM 1801 N N . GLN A 1 232 ? -50.520 -2.898 64.868 1.00 90.12 232 GLN A N 1
ATOM 1802 C CA . GLN A 1 232 ? -51.947 -3.052 64.570 1.00 90.12 232 GLN A CA 1
ATOM 1803 C C . GLN A 1 232 ? -52.557 -4.216 65.355 1.00 90.12 232 GLN A C 1
ATOM 1805 O O . GLN A 1 232 ? -53.546 -4.016 66.050 1.00 90.12 232 GLN A O 1
ATOM 1810 N N . GLU A 1 233 ? -51.910 -5.387 65.382 1.00 90.88 233 GLU A N 1
ATOM 1811 C CA . GLU A 1 233 ? -52.384 -6.518 66.194 1.00 90.88 233 GLU A CA 1
ATOM 1812 C C . GLU A 1 233 ? -52.460 -6.190 67.692 1.00 90.88 233 GLU A C 1
ATOM 1814 O O . GLU A 1 233 ? -53.323 -6.700 68.409 1.00 90.88 233 GLU A O 1
ATOM 1819 N N . LYS A 1 234 ? -51.533 -5.369 68.201 1.00 89.44 234 LYS A N 1
ATOM 1820 C CA . LYS A 1 234 ? -51.576 -4.896 69.590 1.00 89.44 234 LYS A CA 1
ATOM 1821 C C . LYS A 1 234 ? -52.711 -3.901 69.808 1.00 89.44 234 LYS A C 1
ATOM 1823 O O . LYS A 1 234 ? -53.366 -3.995 70.840 1.00 89.44 234 LYS A O 1
ATOM 1828 N N . GLN A 1 235 ? -52.949 -2.982 68.873 1.00 85.56 235 GLN A N 1
ATOM 1829 C CA . GLN A 1 235 ? -54.070 -2.045 68.939 1.00 85.56 235 GLN A CA 1
ATOM 1830 C C . GLN A 1 235 ? -55.416 -2.771 68.917 1.00 85.56 235 GLN A C 1
ATOM 1832 O O . GLN A 1 235 ? -56.237 -2.501 69.787 1.00 85.56 235 GLN A O 1
ATOM 1837 N N . ASP A 1 236 ? -55.603 -3.745 68.027 1.00 85.25 236 ASP A N 1
ATOM 1838 C CA . ASP A 1 236 ? -56.843 -4.527 67.929 1.00 85.25 236 ASP A CA 1
ATOM 1839 C C . ASP A 1 236 ? -57.115 -5.330 69.214 1.00 85.25 236 ASP A C 1
ATOM 1841 O O . ASP A 1 236 ? -58.247 -5.432 69.686 1.00 85.25 236 ASP A O 1
ATOM 1845 N N . LYS A 1 237 ? -56.058 -5.861 69.847 1.00 82.12 237 LYS A N 1
ATOM 1846 C CA . LYS A 1 237 ? -56.152 -6.537 71.154 1.00 82.12 237 LYS A CA 1
ATOM 1847 C C . LYS A 1 237 ? -56.478 -5.587 72.309 1.00 82.12 237 LYS A C 1
ATOM 1849 O O . LYS A 1 237 ? -56.993 -6.051 73.325 1.00 82.12 237 LYS A O 1
ATOM 1854 N N . ILE A 1 238 ? -56.126 -4.306 72.196 1.00 80.12 238 ILE A N 1
ATOM 1855 C CA . ILE A 1 238 ? -56.418 -3.281 73.206 1.00 80.12 238 ILE A CA 1
ATOM 1856 C C . ILE A 1 238 ? -57.838 -2.736 73.005 1.00 80.12 238 ILE A C 1
ATOM 1858 O O . ILE A 1 238 ? -58.589 -2.707 73.975 1.00 80.12 238 ILE A O 1
ATOM 1862 N N . SER A 1 239 ? -58.256 -2.409 71.776 1.00 68.06 239 SER A N 1
ATOM 1863 C CA . SER A 1 239 ? -59.612 -1.904 71.509 1.00 68.06 239 SER A CA 1
ATOM 1864 C C . SER A 1 239 ? -60.689 -2.963 71.765 1.00 68.06 239 SER A C 1
ATOM 1866 O O . SER A 1 239 ? -61.718 -2.657 72.352 1.00 68.06 239 SER A O 1
ATOM 1868 N N . GLY A 1 240 ? -60.429 -4.238 71.446 1.00 63.28 240 GLY A N 1
ATOM 1869 C CA . GLY A 1 240 ? -61.338 -5.345 71.778 1.00 63.28 240 GLY A CA 1
ATOM 1870 C C . GLY A 1 240 ? -61.434 -5.672 73.279 1.00 63.28 240 GLY A C 1
ATOM 1871 O O . GLY A 1 240 ? -62.267 -6.484 73.682 1.00 63.28 240 GLY A O 1
ATOM 1872 N N . LYS A 1 241 ? -60.580 -5.064 74.113 1.00 57.62 241 LYS A N 1
ATOM 1873 C CA . LYS A 1 241 ? -60.607 -5.173 75.580 1.00 57.62 241 LYS A CA 1
ATOM 1874 C C . LYS A 1 241 ? -61.357 -4.027 76.259 1.00 57.62 241 LYS A C 1
ATOM 1876 O O . LYS A 1 241 ? -61.700 -4.181 77.422 1.00 57.62 241 LYS A O 1
ATOM 1881 N N . GLU A 1 242 ? -61.570 -2.908 75.570 1.00 53.28 242 GLU A N 1
ATOM 1882 C CA . GLU A 1 242 ? -62.324 -1.757 76.090 1.00 53.28 242 GLU A CA 1
ATOM 1883 C C . GLU A 1 242 ? -63.836 -1.856 75.800 1.00 53.28 242 GLU A C 1
ATOM 1885 O O . GLU A 1 242 ? -64.617 -1.145 76.425 1.00 53.28 242 GLU A O 1
ATOM 1890 N N . GLU A 1 243 ? -64.265 -2.755 74.903 1.00 50.81 243 GLU A N 1
ATOM 1891 C CA . GLU A 1 243 ? -65.682 -2.972 74.546 1.00 50.81 243 GLU A CA 1
ATOM 1892 C C . GLU A 1 243 ? -66.381 -4.132 75.300 1.00 50.81 243 GLU A C 1
ATOM 1894 O O . GLU A 1 243 ? -67.560 -4.385 75.053 1.00 50.81 243 GLU A O 1
ATOM 1899 N N . ASN A 1 244 ? -65.697 -4.822 76.228 1.00 47.34 244 ASN A N 1
ATOM 1900 C CA . ASN A 1 244 ? -66.268 -5.855 77.122 1.00 47.34 244 ASN A CA 1
ATOM 1901 C C . ASN A 1 244 ? -66.192 -5.424 78.588 1.00 47.34 244 ASN A C 1
ATOM 1903 O O . ASN A 1 244 ? -67.149 -5.731 79.335 1.00 47.34 244 ASN A O 1
#

Radius of gyration: 35.04 Å; Cα contacts (8 Å, |Δi|>4): 293; chains: 1; bounding box: 91×38×103 Å

Solvent-accessible surface area (backbone atoms only — not comparable to full-atom values): 13544 Å² total; per-residue (Å²): 131,55,76,69,56,56,54,52,50,53,52,52,50,50,53,51,52,51,51,50,50,52,50,50,51,50,50,49,50,50,61,72,69,48,79,68,49,99,81,67,55,55,78,54,94,64,28,35,46,46,69,37,83,57,49,33,33,20,70,37,96,90,40,93,37,86,90,40,93,75,53,56,46,50,56,38,15,25,38,38,25,45,40,60,51,91,49,67,72,57,28,54,51,55,59,68,74,59,54,74,64,44,38,35,33,26,37,39,64,83,94,58,78,42,82,48,64,29,30,30,75,43,77,44,79,42,96,88,52,49,38,42,39,32,27,32,51,48,13,74,84,34,88,63,71,81,56,75,44,77,36,52,68,60,51,84,89,52,77,40,44,76,49,24,41,53,79,48,75,36,54,69,60,12,46,53,52,52,46,43,71,34,75,68,36,43,48,47,67,54,48,52,58,54,51,51,50,52,52,54,50,53,53,48,52,55,51,53,55,51,54,51,50,52,51,52,53,51,51,52,53,54,52,51,51,52,55,50,53,56,49,49,58,51,47,54,60,49,58,67,59,75,79,113

Sequence (244 aa):
MNKKLKKAYSIVINVLATLFFVICIFALVVTITSKKDADGAMNVFGHQLRIVVSDSMEKCDQTDVSDYKIKSIPVKSMVFIELVPENENKAQQWYADLEVGDVLTFKYTYVKQETITHRITNIEEKETGGYIITLEGDNKASGSTTLKQTIDTSIVGSTNYVLGKVTAKSTVLGHIVYAVMQPLGTALIIIVPCVAIIIMDVIKIVSVLGEGKKKKQQQEIEELKRQLNELQEKQDKISGKEEN

Foldseek 3Di:
DDPVVVVVVVVVVVVVVVVVVVVVVVVVVCVVPDPQDPQRWDDDDQKIKDFAAFQLFAADPVFDLPPAPRRGDGHLKIFIFRFQDPDPVSNLVQQVPDDQQWWFWKWDDDPHTDTDIFTFHDWDADPVGFIWTWTFGNDPPTPPHRDIDIDTQVDPPDSITTGGTGPDIGNVVSVVVVQCPDPVNVVCVVVVVVVVVVVVVVVVVVVVVVVVVVVVVVVVVVVVVVVVVVVVVVVVVVVVVVVD

pLDDT: mean 85.24, std 11.43, range [47.34, 97.69]